Protein AF-A0AAT9FNM3-F1 (afdb_monomer_lite)

pLDDT: mean 88.64, std 17.0, range [32.34, 98.75]

Organism: NCBI:txid2979115

Secondary structure (DSSP, 8-state):
-----------------------EEGGGS-TTS---SSSEEEEE-SSS--GGGPEEEEEEE-SSS-EE---BTTB-SEEEEEE-TTS-EEE-S-------TTSTT---EE-TTEEEEEEE----GGGTPEEEEEEEEEE-SS-EEEPPPEEEEE-HHHHHHHTTSTHHHHHS-HHHHHHHHTTSS-----SSS---HHHHHHHHTTSTTS-HHHHHHHHHHHHHH-GGGHHHHHHHHHHHHHHHHHHHHTT-

Sequence (252 aa):
MNPYLLSLVLFALVSGLHAREVDLANTQLPNHIKPVSGKIVLVADYAKKGEDRRIPVYLINGSDKSITLDSQDGDVYLKLETKGADGKWQRAQPHAYSWCGNSYMNSPKVRAGHYLKISGYQPAKDKGGMDREIRYTIYQRDYNFTSNAGRGLVLESDIDLASRDAMVLEWADFDFVSKVALGEITLKNEMDHVKDLQASAIYILAEPRFDSKKSLQVLKKVGEKFPKRHEAVKQSTLRIQEAQKKVSSAKK

Radius of gyration: 20.97 Å; chains: 1; bounding box: 60×46×61 Å

Structure (mmCIF, N/CA/C/O backbone):
data_AF-A0AAT9FNM3-F1
#
_entry.id   AF-A0AAT9FNM3-F1
#
loop_
_atom_site.group_PDB
_atom_site.id
_atom_site.type_symbol
_atom_site.label_atom_id
_atom_site.label_alt_id
_atom_site.label_comp_id
_atom_site.label_asym_id
_atom_site.label_entity_id
_atom_site.label_seq_id
_atom_site.pdbx_PDB_ins_code
_atom_site.Cartn_x
_atom_site.Cartn_y
_atom_site.Cartn_z
_atom_site.occupancy
_atom_site.B_iso_or_equiv
_atom_site.auth_seq_id
_atom_site.auth_comp_id
_atom_site.auth_asym_id
_atom_site.auth_atom_id
_atom_site.pdbx_PDB_model_num
ATOM 1 N N . MET A 1 1 ? 20.190 31.765 32.554 1.00 38.09 1 MET A N 1
ATOM 2 C CA . MET A 1 1 ? 19.439 32.089 31.320 1.00 38.09 1 MET A CA 1
ATOM 3 C C . MET A 1 1 ? 19.829 31.071 30.266 1.00 38.09 1 MET A C 1
ATOM 5 O O . MET A 1 1 ? 21.014 30.892 30.036 1.00 38.09 1 MET A O 1
ATOM 9 N N . ASN A 1 2 ? 18.852 30.330 29.753 1.00 32.34 2 ASN A N 1
ATOM 10 C CA . ASN A 1 2 ? 19.040 29.113 28.965 1.00 32.34 2 ASN A CA 1
ATOM 11 C C . ASN A 1 2 ? 18.896 29.444 27.464 1.00 32.34 2 ASN A C 1
ATOM 13 O O . ASN A 1 2 ? 17.816 29.901 27.089 1.00 32.34 2 ASN A O 1
ATOM 17 N N . PRO A 1 3 ? 19.925 29.277 26.611 1.00 40.88 3 PRO A N 1
ATOM 18 C CA . PRO A 1 3 ? 19.814 29.543 25.185 1.00 40.88 3 PRO A CA 1
ATOM 19 C C . PRO A 1 3 ? 19.556 28.230 24.441 1.00 40.88 3 PRO A C 1
ATOM 21 O O . PRO A 1 3 ? 20.483 27.533 24.044 1.00 40.88 3 PRO A O 1
ATOM 24 N N . TYR A 1 4 ? 18.288 27.885 24.243 1.00 44.59 4 TYR A N 1
ATOM 25 C CA . TYR A 1 4 ? 17.905 26.853 23.284 1.00 44.59 4 TYR A CA 1
ATOM 26 C C . TYR A 1 4 ? 16.683 27.299 22.489 1.00 44.59 4 TYR A C 1
ATOM 28 O O . TYR A 1 4 ? 15.803 27.980 23.008 1.00 44.59 4 TYR A O 1
ATOM 36 N N . LEU A 1 5 ? 16.643 26.795 21.255 1.00 39.56 5 LEU A N 1
ATOM 37 C CA . LEU A 1 5 ? 15.518 26.741 20.324 1.00 39.56 5 LEU A CA 1
ATOM 38 C C . LEU A 1 5 ? 15.281 27.961 19.422 1.00 39.56 5 LEU A C 1
ATOM 40 O O . LEU A 1 5 ? 14.347 28.735 19.589 1.00 39.56 5 LEU A O 1
ATOM 44 N N . LEU A 1 6 ? 16.029 27.984 18.318 1.00 35.91 6 LEU A N 1
ATOM 45 C CA . LEU A 1 6 ? 15.435 28.305 17.023 1.00 35.91 6 LEU A CA 1
ATOM 46 C C . LEU A 1 6 ? 16.012 27.360 15.955 1.00 35.91 6 LEU A C 1
ATOM 48 O O . LEU A 1 6 ? 16.933 27.701 15.224 1.00 35.91 6 LEU A O 1
ATOM 52 N N . SER A 1 7 ? 15.501 26.127 15.899 1.00 35.44 7 SER A N 1
ATOM 53 C CA . SER A 1 7 ? 15.630 25.289 14.700 1.00 35.44 7 SER A CA 1
ATOM 54 C C . SER A 1 7 ? 14.390 25.509 13.848 1.00 35.44 7 SER A C 1
ATOM 56 O O . SER A 1 7 ? 13.349 24.892 14.063 1.00 35.44 7 SER A O 1
ATOM 58 N N . LEU A 1 8 ? 14.508 26.435 12.901 1.00 33.53 8 LEU A N 1
ATOM 59 C CA . LEU A 1 8 ? 13.585 26.564 11.785 1.00 33.53 8 LEU A CA 1
ATOM 60 C C . LEU A 1 8 ? 13.875 25.392 10.834 1.00 33.53 8 LEU A C 1
ATOM 62 O O . LEU A 1 8 ? 14.874 25.398 10.117 1.00 33.53 8 LEU A O 1
ATOM 66 N N . VAL A 1 9 ? 13.037 24.356 10.857 1.00 37.09 9 VAL A N 1
ATOM 67 C CA . VAL A 1 9 ? 13.088 23.296 9.845 1.00 37.09 9 VAL A CA 1
ATOM 68 C C . VAL A 1 9 ? 12.476 23.859 8.566 1.00 37.09 9 VAL A C 1
ATOM 70 O O . VAL A 1 9 ? 11.259 23.919 8.406 1.00 37.09 9 VAL A O 1
ATOM 73 N N . LEU A 1 10 ? 13.345 24.302 7.662 1.00 33.50 10 LEU A N 1
ATOM 74 C CA . LEU A 1 10 ? 12.997 24.648 6.293 1.00 33.50 10 LEU A CA 1
ATOM 75 C C . LEU A 1 10 ? 12.866 23.335 5.499 1.00 33.50 10 LEU A C 1
ATOM 77 O O . LEU A 1 10 ? 13.857 22.798 5.007 1.00 33.50 10 LEU A O 1
ATOM 81 N N . PHE A 1 11 ? 11.654 22.785 5.382 1.00 36.34 11 PHE A N 1
ATOM 82 C CA . PHE A 1 11 ? 11.376 21.769 4.361 1.00 36.34 11 PHE A CA 1
ATOM 83 C C . PHE A 1 11 ? 11.318 22.471 3.000 1.00 36.34 11 PHE A C 1
ATOM 85 O O . PHE A 1 11 ? 10.266 22.896 2.527 1.00 36.34 11 PHE A O 1
ATOM 92 N N . ALA A 1 12 ? 12.488 22.644 2.387 1.00 34.62 12 ALA A N 1
ATOM 93 C CA . ALA A 1 12 ? 12.596 23.062 1.003 1.00 34.62 12 ALA A CA 1
ATOM 94 C C . ALA A 1 12 ? 12.142 21.906 0.097 1.00 34.62 12 ALA A C 1
ATOM 96 O O . ALA A 1 12 ? 12.825 20.893 -0.033 1.00 34.62 12 ALA A O 1
ATOM 97 N N . LEU A 1 13 ? 10.943 22.078 -0.466 1.00 38.00 13 LEU A N 1
ATOM 98 C CA . LEU A 1 13 ? 10.527 21.706 -1.822 1.00 38.00 13 LEU A CA 1
ATOM 99 C C . LEU A 1 13 ? 11.491 20.751 -2.548 1.00 38.00 13 LEU A C 1
ATOM 101 O O . LEU A 1 13 ? 12.353 21.179 -3.315 1.00 38.00 13 LEU A O 1
ATOM 105 N N . VAL A 1 14 ? 11.294 19.443 -2.368 1.00 37.97 14 VAL A N 1
ATOM 106 C CA . VAL A 1 14 ? 11.732 18.483 -3.384 1.00 37.97 14 VAL A CA 1
ATOM 107 C C . VAL A 1 14 ? 10.754 18.635 -4.536 1.00 37.97 14 VAL A C 1
ATOM 109 O O . VAL A 1 14 ? 9.602 18.217 -4.449 1.00 37.97 14 VAL A O 1
ATOM 112 N N . SER A 1 15 ? 11.218 19.305 -5.582 1.00 35.75 15 SER A N 1
ATOM 113 C CA . SER A 1 15 ? 10.560 19.476 -6.867 1.00 35.75 15 SER A CA 1
ATOM 114 C C . SER A 1 15 ? 9.855 18.184 -7.274 1.00 35.75 15 SER A C 1
ATOM 116 O O . SER A 1 15 ? 10.500 17.172 -7.561 1.00 35.75 15 SER A O 1
ATOM 118 N N . GLY A 1 16 ? 8.523 18.217 -7.272 1.00 36.22 16 GLY A N 1
ATOM 119 C CA . GLY A 1 16 ? 7.697 17.146 -7.799 1.00 36.22 16 GLY A CA 1
ATOM 120 C C . GLY A 1 16 ? 8.064 16.915 -9.258 1.00 36.22 16 GLY A C 1
ATOM 121 O O . GLY A 1 16 ? 7.706 17.699 -10.133 1.00 36.22 16 GLY A O 1
ATOM 122 N N . LEU A 1 17 ? 8.784 15.832 -9.533 1.00 38.25 17 LEU A N 1
ATOM 123 C CA . LEU A 1 17 ? 8.788 15.215 -10.851 1.00 38.25 17 LEU A CA 1
ATOM 124 C C . LEU A 1 17 ? 7.402 14.607 -11.022 1.00 38.25 17 LEU A C 1
ATOM 126 O O . LEU A 1 17 ? 7.116 13.513 -10.538 1.00 38.25 17 LEU A O 1
ATOM 130 N N . HIS A 1 18 ? 6.538 15.408 -11.638 1.00 41.34 18 HIS A N 1
ATOM 131 C CA . HIS A 1 18 ? 5.185 15.056 -12.012 1.00 41.34 18 HIS A CA 1
ATOM 132 C C . HIS A 1 18 ? 5.249 13.740 -12.787 1.00 41.34 18 HIS A C 1
ATOM 134 O O . HIS A 1 18 ? 6.021 13.620 -13.745 1.00 41.34 18 HIS A O 1
ATOM 140 N N . ALA A 1 19 ? 4.426 12.761 -12.416 1.00 42.59 19 ALA A N 1
ATOM 141 C CA . ALA A 1 19 ? 4.027 11.756 -13.381 1.00 42.59 19 ALA A CA 1
ATOM 142 C C . ALA A 1 19 ? 3.390 12.534 -14.542 1.00 42.59 19 ALA A C 1
ATOM 144 O O . ALA A 1 19 ? 2.281 13.043 -14.416 1.00 42.59 19 ALA A O 1
ATOM 145 N N . ARG A 1 20 ? 4.115 12.732 -15.651 1.00 48.66 20 ARG A N 1
ATOM 146 C CA . ARG A 1 20 ? 3.466 13.149 -16.892 1.00 48.66 20 ARG A CA 1
ATOM 147 C C . ARG A 1 20 ? 2.529 12.002 -17.242 1.00 48.66 20 ARG A C 1
ATOM 149 O O . ARG A 1 20 ? 2.989 10.931 -17.629 1.00 48.66 20 ARG A O 1
ATOM 156 N N . GLU A 1 21 ? 1.244 12.241 -17.002 1.00 54.25 21 GLU A N 1
ATOM 157 C CA . GLU A 1 21 ? 0.095 11.393 -17.305 1.00 54.25 21 GLU A CA 1
ATOM 158 C C . GLU A 1 21 ? 0.013 11.146 -18.812 1.00 54.25 21 GLU A C 1
ATOM 160 O O . GLU A 1 21 ? -0.825 11.702 -19.514 1.00 54.25 21 GLU A O 1
ATOM 165 N N . VAL A 1 22 ? 0.933 10.360 -19.353 1.00 68.44 22 VAL A N 1
ATOM 166 C CA . VAL A 1 22 ? 0.831 9.934 -20.740 1.00 68.44 22 VAL A CA 1
ATOM 167 C C . VAL A 1 22 ? 0.607 8.444 -20.695 1.00 68.44 22 VAL A C 1
ATOM 169 O O . VAL A 1 22 ? 1.525 7.665 -20.437 1.00 68.44 22 VAL A O 1
ATOM 172 N N . ASP A 1 23 ? -0.653 8.063 -20.873 1.00 84.50 23 ASP A N 1
ATOM 173 C CA . ASP A 1 23 ? -0.980 6.692 -21.196 1.00 84.50 23 ASP A CA 1
ATOM 174 C C . ASP A 1 23 ? -0.467 6.426 -22.619 1.00 84.50 23 ASP A C 1
ATOM 176 O O . ASP A 1 23 ? -0.879 7.030 -23.607 1.00 84.50 23 ASP A O 1
ATOM 180 N N . LEU A 1 24 ? 0.560 5.595 -22.727 1.00 93.50 24 LEU A N 1
ATOM 181 C CA . LEU A 1 24 ? 1.266 5.375 -23.986 1.00 93.50 24 LEU A CA 1
ATOM 182 C C . LEU A 1 24 ? 0.803 4.057 -24.586 1.00 93.50 24 LEU A C 1
ATOM 184 O O . LEU A 1 24 ? 0.559 3.094 -23.865 1.00 93.50 24 LEU A O 1
ATOM 188 N N . ALA A 1 25 ? 0.676 3.987 -25.908 1.00 96.38 25 ALA A N 1
ATOM 189 C CA . ALA A 1 25 ? 0.323 2.734 -26.566 1.00 96.38 25 ALA A CA 1
ATOM 190 C C . ALA A 1 25 ? 1.393 1.665 -26.286 1.00 96.38 25 ALA A C 1
ATOM 192 O O . ALA A 1 25 ? 2.585 1.966 -26.308 1.00 96.38 25 ALA A O 1
ATOM 193 N N . ASN A 1 26 ? 0.998 0.402 -26.096 1.00 96.81 26 ASN A N 1
ATOM 194 C CA . ASN A 1 26 ? 1.941 -0.702 -25.847 1.00 96.81 26 ASN A CA 1
ATOM 195 C C . ASN A 1 26 ? 2.978 -0.878 -26.971 1.00 96.81 26 ASN A C 1
ATOM 197 O O . ASN A 1 26 ? 4.055 -1.413 -26.731 1.00 96.81 26 ASN A O 1
ATOM 201 N N . THR A 1 27 ? 2.689 -0.396 -28.182 1.00 96.31 27 THR A N 1
ATOM 202 C CA . THR A 1 27 ? 3.635 -0.350 -29.310 1.00 96.31 27 THR A CA 1
ATOM 203 C C . THR A 1 27 ? 4.814 0.601 -29.086 1.00 96.31 27 THR A C 1
ATOM 205 O O . THR A 1 27 ? 5.804 0.509 -29.802 1.00 96.31 27 THR A O 1
ATOM 208 N N . GLN A 1 28 ? 4.721 1.498 -28.103 1.00 96.44 28 GLN A N 1
ATOM 209 C CA . GLN A 1 28 ? 5.767 2.449 -27.718 1.00 96.44 28 GLN A CA 1
ATOM 210 C C . GLN A 1 28 ? 6.582 1.981 -26.504 1.00 96.44 28 GLN A C 1
ATOM 212 O O . GLN A 1 28 ? 7.452 2.714 -26.029 1.00 96.44 28 GLN A O 1
ATOM 217 N N . LEU A 1 29 ? 6.315 0.776 -25.984 1.00 95.69 29 LEU A N 1
ATOM 218 C CA . LEU A 1 29 ? 7.145 0.191 -24.935 1.00 95.69 29 LEU A CA 1
ATOM 219 C C . LEU A 1 29 ? 8.607 0.102 -25.403 1.00 95.69 29 LEU A C 1
ATOM 221 O O . LEU A 1 29 ? 8.8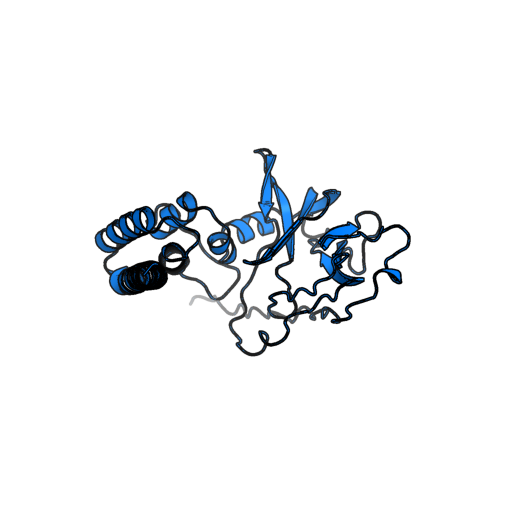64 -0.134 -26.586 1.00 95.69 29 LEU A O 1
ATOM 225 N N . PRO A 1 30 ? 9.586 0.244 -24.491 1.00 94.69 30 PRO A N 1
ATOM 226 C CA . PRO A 1 30 ? 10.973 -0.039 -24.833 1.00 94.69 30 PRO A CA 1
ATOM 227 C C . PRO A 1 30 ? 11.106 -1.446 -25.425 1.00 94.69 30 PRO A C 1
ATOM 229 O O . PRO A 1 30 ? 10.531 -2.382 -24.883 1.00 94.69 30 PRO A O 1
ATOM 232 N N . ASN A 1 31 ? 11.909 -1.615 -26.479 1.00 94.69 31 ASN A N 1
ATOM 233 C CA . ASN A 1 31 ? 12.000 -2.874 -27.240 1.00 94.69 31 ASN A CA 1
ATOM 234 C C . ASN A 1 31 ? 12.310 -4.127 -26.395 1.00 94.69 31 ASN A C 1
ATOM 236 O O . ASN A 1 31 ? 11.979 -5.240 -26.796 1.00 94.69 31 ASN A O 1
ATOM 240 N N . HIS A 1 32 ? 12.970 -3.970 -25.243 1.00 94.69 32 HIS A N 1
ATOM 241 C CA . HIS A 1 32 ? 13.287 -5.075 -24.331 1.00 94.69 32 HIS A CA 1
ATOM 242 C C . HIS A 1 32 ? 12.157 -5.400 -23.339 1.00 94.69 32 HIS A C 1
ATOM 244 O O . HIS A 1 32 ? 12.183 -6.461 -22.715 1.00 94.69 32 HIS A O 1
ATOM 250 N N . ILE A 1 33 ? 11.158 -4.525 -23.206 1.00 96.12 33 ILE A N 1
ATOM 251 C CA . ILE A 1 33 ? 9.950 -4.742 -22.411 1.00 96.12 33 ILE A CA 1
ATOM 252 C C . ILE A 1 33 ? 8.866 -5.303 -23.327 1.00 96.12 33 ILE A C 1
ATOM 254 O O . ILE A 1 33 ? 8.368 -4.637 -24.231 1.00 96.12 33 ILE A O 1
ATOM 258 N N . LYS A 1 34 ? 8.492 -6.560 -23.090 1.00 94.00 34 LYS A N 1
ATOM 259 C CA . LYS A 1 34 ? 7.505 -7.247 -23.922 1.00 94.00 34 LYS A CA 1
ATOM 260 C C . LYS A 1 34 ? 6.086 -6.792 -23.558 1.00 94.00 34 LYS A C 1
ATOM 262 O O . LYS A 1 34 ? 5.757 -6.781 -22.369 1.00 94.00 34 LYS A O 1
ATOM 267 N N . PRO A 1 35 ? 5.225 -6.487 -24.544 1.00 92.88 35 PRO A N 1
ATOM 268 C CA . PRO A 1 35 ? 3.806 -6.307 -24.277 1.00 92.88 35 PRO A CA 1
ATOM 269 C C . PRO A 1 35 ? 3.196 -7.615 -23.757 1.00 92.88 35 PRO A C 1
ATOM 271 O O . PRO A 1 35 ? 3.703 -8.711 -24.013 1.00 92.88 35 PRO A O 1
ATOM 274 N N . VAL A 1 36 ? 2.081 -7.500 -23.041 1.00 94.44 36 VAL A N 1
ATOM 275 C CA . VAL A 1 36 ? 1.277 -8.646 -22.598 1.00 94.44 36 VAL A CA 1
ATOM 276 C C . VAL A 1 36 ? -0.078 -8.647 -23.297 1.00 94.44 36 VAL A C 1
ATOM 278 O O . VAL A 1 36 ? -0.521 -7.615 -23.792 1.00 94.44 36 VAL A O 1
ATOM 281 N N . SER A 1 37 ? -0.738 -9.805 -23.333 1.00 96.31 37 SER A N 1
ATOM 282 C CA . SER A 1 37 ? -2.085 -9.968 -23.887 1.00 96.31 37 SER A CA 1
ATOM 283 C C . SER A 1 37 ? -3.011 -10.601 -22.848 1.00 96.31 37 SER A C 1
ATOM 285 O O . SER A 1 37 ? -2.585 -11.474 -22.089 1.00 96.31 37 SER A O 1
ATOM 287 N N . GLY A 1 38 ? -4.255 -10.123 -22.785 1.00 97.19 38 GLY A N 1
ATOM 288 C CA . GLY A 1 38 ? -5.326 -10.643 -21.932 1.00 97.19 38 GLY A CA 1
ATOM 289 C C . GLY A 1 38 ? -5.210 -10.304 -20.443 1.00 97.19 38 GLY A C 1
ATOM 290 O O . GLY A 1 38 ? -6.019 -10.777 -19.652 1.00 97.19 38 GLY A O 1
ATOM 291 N N . LYS A 1 39 ? -4.214 -9.512 -20.030 1.00 96.88 39 LYS A N 1
ATOM 292 C CA . LYS A 1 39 ? -3.964 -9.200 -18.616 1.00 96.88 39 LYS A CA 1
ATOM 293 C C . LYS A 1 39 ? -3.292 -7.849 -18.414 1.00 96.88 39 LYS A C 1
ATOM 295 O O . LYS A 1 39 ? -2.739 -7.272 -19.348 1.00 96.88 39 LYS A O 1
ATOM 300 N N . ILE A 1 40 ? -3.295 -7.400 -17.165 1.00 97.19 40 ILE A N 1
ATOM 301 C CA . ILE A 1 40 ? -2.560 -6.227 -16.697 1.00 97.19 40 ILE A CA 1
ATOM 302 C C . ILE A 1 40 ? -1.373 -6.715 -15.871 1.00 97.19 40 ILE A C 1
ATOM 304 O O . ILE A 1 40 ? -1.531 -7.608 -15.037 1.00 97.19 40 ILE A O 1
ATOM 308 N N . VAL A 1 41 ? -0.180 -6.179 -16.126 1.00 97.75 41 VAL A N 1
ATOM 309 C CA . VAL A 1 41 ? 1.039 -6.542 -15.389 1.00 97.75 41 VAL A CA 1
ATOM 310 C C . VAL A 1 41 ? 1.827 -5.310 -14.982 1.00 97.75 41 VAL A C 1
ATOM 312 O O . VAL A 1 41 ? 1.821 -4.300 -15.682 1.00 97.75 41 VAL A O 1
ATOM 315 N N . LEU A 1 42 ? 2.559 -5.431 -13.880 1.00 98.25 42 LEU A N 1
ATOM 316 C CA . LEU A 1 42 ? 3.572 -4.470 -13.473 1.00 98.25 42 LEU A CA 1
ATOM 317 C C . LEU A 1 42 ? 4.954 -5.045 -13.798 1.00 98.25 42 L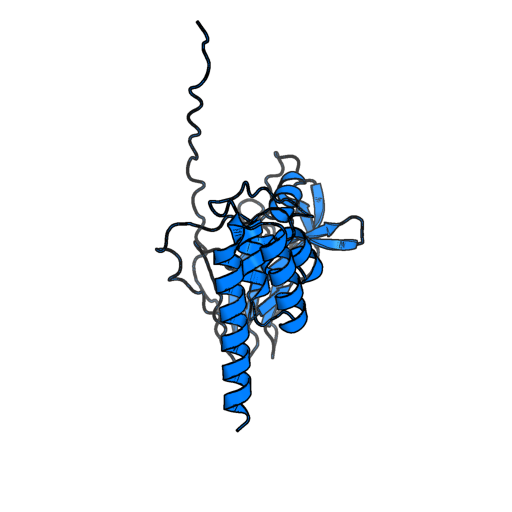EU A C 1
ATOM 319 O O . LEU A 1 42 ? 5.232 -6.203 -13.490 1.00 98.25 42 LEU A O 1
ATOM 323 N N . VAL A 1 43 ? 5.820 -4.256 -14.427 1.00 98.06 43 VAL A N 1
ATOM 324 C CA . VAL A 1 43 ? 7.175 -4.677 -14.811 1.00 98.06 43 VAL A CA 1
ATOM 325 C C . VAL A 1 43 ? 8.172 -3.617 -14.374 1.00 98.06 43 VAL A C 1
ATOM 327 O O . VAL A 1 43 ? 8.063 -2.465 -14.780 1.00 98.06 43 VAL A O 1
ATOM 330 N N . ALA A 1 44 ? 9.154 -4.000 -13.564 1.00 97.56 44 ALA A N 1
ATOM 331 C CA . ALA A 1 44 ? 10.263 -3.142 -13.169 1.00 97.56 44 ALA A CA 1
ATOM 332 C C . ALA A 1 44 ? 11.474 -3.411 -14.073 1.00 97.56 44 ALA A C 1
ATOM 334 O O . ALA A 1 44 ? 11.940 -4.550 -14.197 1.00 97.56 44 ALA A O 1
ATOM 335 N N . ASP A 1 45 ? 11.980 -2.358 -14.711 1.00 96.31 45 ASP A N 1
ATOM 336 C CA . ASP A 1 45 ? 13.125 -2.422 -15.617 1.00 96.31 45 ASP A CA 1
ATOM 337 C C . ASP A 1 45 ? 14.436 -2.187 -14.862 1.00 96.31 45 ASP A C 1
ATOM 339 O O . ASP A 1 45 ? 14.941 -1.071 -14.756 1.00 96.31 45 ASP A O 1
ATOM 343 N N . TYR A 1 46 ? 15.001 -3.268 -14.329 1.00 94.56 46 TYR A N 1
ATOM 344 C CA . TYR A 1 46 ? 16.287 -3.235 -13.627 1.00 94.56 46 TYR A CA 1
ATOM 345 C C . TYR A 1 46 ? 17.493 -3.065 -14.563 1.00 94.56 46 TYR A C 1
ATOM 347 O O . TYR A 1 46 ? 18.587 -2.754 -14.089 1.00 94.56 46 TYR A O 1
ATOM 355 N N . ALA A 1 47 ? 17.320 -3.275 -15.875 1.00 89.38 47 ALA A N 1
ATOM 356 C CA . ALA A 1 47 ? 18.402 -3.168 -16.852 1.00 89.38 47 ALA A CA 1
ATOM 357 C C . ALA A 1 47 ? 18.726 -1.707 -17.190 1.00 89.38 47 ALA A C 1
ATOM 359 O O . ALA A 1 47 ? 19.866 -1.387 -17.531 1.00 89.38 47 ALA A O 1
ATOM 360 N N . LYS A 1 48 ? 17.744 -0.808 -17.067 1.00 80.25 48 LYS A N 1
ATOM 361 C CA . LYS A 1 48 ? 17.928 0.632 -17.259 1.00 80.25 48 LYS A CA 1
ATOM 362 C C . LYS A 1 48 ? 17.538 1.384 -15.999 1.00 80.25 48 LYS A C 1
ATOM 364 O O . LYS A 1 48 ? 16.363 1.555 -15.705 1.00 80.25 48 LYS A O 1
ATOM 369 N N . LYS A 1 49 ? 18.528 1.923 -15.287 1.00 70.19 49 LYS A N 1
ATOM 370 C CA . LYS A 1 49 ? 18.252 2.957 -14.284 1.00 70.19 49 LYS A CA 1
ATOM 371 C C . LYS A 1 49 ? 17.781 4.204 -15.034 1.00 70.19 49 LYS A C 1
ATOM 373 O O . LYS A 1 49 ? 18.452 4.649 -15.961 1.00 70.19 49 LYS A O 1
ATOM 378 N N . GLY A 1 50 ? 16.604 4.706 -14.683 1.00 64.94 50 GLY A N 1
ATOM 379 C CA . GLY A 1 50 ? 16.072 5.952 -15.213 1.00 64.94 50 GLY A CA 1
ATOM 380 C C . GLY A 1 50 ? 16.880 7.156 -14.731 1.00 64.94 50 GLY A C 1
ATOM 381 O O . GLY A 1 50 ? 17.886 7.022 -14.027 1.00 64.94 50 GLY A O 1
ATOM 382 N N . GLU A 1 51 ? 16.404 8.342 -15.096 1.00 64.00 51 GLU A N 1
ATOM 383 C CA . GLU A 1 51 ? 16.903 9.607 -14.555 1.00 64.00 51 GLU A CA 1
ATOM 384 C C . GLU A 1 51 ? 16.913 9.558 -13.012 1.00 64.00 51 GLU A C 1
ATOM 386 O O . GLU A 1 51 ? 16.108 8.865 -12.378 1.00 64.00 51 GLU A O 1
ATOM 391 N N . ASP A 1 52 ? 17.909 10.198 -12.401 1.00 72.00 52 ASP A N 1
ATOM 392 C CA . ASP A 1 52 ? 18.123 10.222 -10.946 1.00 72.00 52 ASP A CA 1
ATOM 393 C C . ASP A 1 52 ? 18.287 8.850 -10.267 1.00 72.00 52 ASP A C 1
ATOM 395 O O . ASP A 1 52 ? 18.131 8.719 -9.051 1.00 72.00 52 ASP A O 1
ATOM 399 N N . ARG A 1 53 ? 18.666 7.815 -11.033 1.00 79.62 53 ARG A N 1
ATOM 400 C CA . ARG A 1 53 ? 18.881 6.430 -10.560 1.00 79.62 53 ARG A CA 1
ATOM 401 C C . ARG A 1 53 ? 17.609 5.720 -10.089 1.00 79.62 53 ARG A C 1
ATOM 403 O O . ARG A 1 53 ? 17.708 4.656 -9.476 1.00 79.62 53 ARG A O 1
ATOM 410 N N . ARG A 1 54 ? 16.431 6.268 -10.388 1.00 90.50 54 ARG A N 1
ATOM 411 C CA . ARG A 1 54 ? 15.142 5.616 -10.125 1.00 90.50 54 ARG A CA 1
ATOM 412 C C . ARG A 1 54 ? 14.937 4.437 -11.076 1.00 90.50 54 ARG A C 1
ATOM 414 O O . ARG A 1 54 ? 15.498 4.415 -12.169 1.00 90.50 54 ARG A O 1
ATOM 421 N N . ILE A 1 55 ? 14.143 3.448 -10.681 1.00 94.62 55 ILE A N 1
ATOM 422 C CA . ILE A 1 55 ? 13.868 2.279 -11.533 1.00 94.62 55 ILE A CA 1
ATOM 423 C C . ILE A 1 55 ? 12.590 2.553 -12.330 1.00 94.62 55 ILE A C 1
ATOM 425 O O . ILE A 1 55 ? 11.554 2.795 -11.714 1.00 94.62 55 ILE A O 1
ATOM 429 N N . PRO A 1 56 ? 12.608 2.549 -13.673 1.00 95.50 56 PRO A N 1
ATOM 430 C CA . PRO A 1 56 ? 11.388 2.652 -14.459 1.00 95.50 56 PRO A CA 1
ATOM 431 C C . PRO A 1 56 ? 10.483 1.450 -14.186 1.00 95.50 56 PRO A C 1
ATOM 433 O O . PRO A 1 56 ? 10.913 0.299 -14.280 1.00 95.50 56 PRO A O 1
ATOM 436 N N . VAL A 1 57 ? 9.223 1.720 -13.861 1.00 96.50 57 VAL A N 1
ATOM 437 C CA . VAL A 1 57 ? 8.202 0.696 -13.644 1.00 96.50 57 VAL A CA 1
ATOM 438 C C . VAL A 1 57 ? 7.066 0.919 -14.634 1.00 96.50 57 VAL A C 1
ATOM 440 O O . VAL A 1 57 ? 6.570 2.030 -14.784 1.00 96.50 57 VAL A O 1
ATOM 443 N N . TYR A 1 58 ? 6.661 -0.135 -15.328 1.00 96.62 58 TYR A N 1
ATOM 444 C CA . TYR A 1 58 ? 5.652 -0.105 -16.378 1.00 96.62 58 TYR A CA 1
ATOM 445 C C . TYR A 1 58 ? 4.418 -0.864 -15.909 1.00 96.62 58 TYR A C 1
ATOM 447 O O . TYR A 1 58 ? 4.488 -2.072 -15.686 1.00 96.62 58 TYR A O 1
ATOM 455 N N . LEU A 1 59 ? 3.289 -0.171 -15.777 1.00 97.31 59 LEU A N 1
ATOM 456 C CA . LEU A 1 59 ? 1.986 -0.811 -15.634 1.00 97.31 59 LEU A CA 1
ATOM 457 C C . LEU A 1 59 ? 1.399 -1.001 -17.031 1.00 97.31 59 LEU A C 1
ATOM 459 O O . LEU A 1 59 ? 0.939 -0.042 -17.644 1.00 97.31 59 LEU A O 1
ATOM 463 N N . ILE A 1 60 ? 1.469 -2.224 -17.544 1.00 97.88 60 ILE A N 1
ATOM 464 C CA . ILE A 1 60 ? 1.123 -2.575 -18.921 1.00 97.88 60 ILE A CA 1
ATOM 465 C C . ILE A 1 60 ? -0.265 -3.201 -18.927 1.00 97.88 60 ILE A C 1
ATOM 467 O O . ILE A 1 60 ? -0.464 -4.281 -18.365 1.00 97.88 60 ILE A O 1
ATOM 471 N N . ASN A 1 61 ? -1.214 -2.553 -19.594 1.00 97.88 61 ASN A N 1
ATOM 472 C CA . ASN A 1 61 ? -2.560 -3.067 -19.771 1.00 97.88 61 ASN A CA 1
ATOM 473 C C . ASN A 1 61 ? -2.686 -3.747 -21.140 1.00 97.88 61 ASN A C 1
ATOM 475 O O . ASN A 1 61 ? -2.891 -3.107 -22.170 1.00 97.88 61 ASN A O 1
ATOM 479 N N . GLY A 1 62 ? -2.546 -5.069 -21.151 1.00 97.50 62 GLY A N 1
ATOM 480 C CA . GLY A 1 62 ? -2.801 -5.914 -22.318 1.00 97.50 62 GLY A CA 1
ATOM 481 C C . GLY A 1 62 ? -4.214 -6.487 -22.375 1.00 97.50 62 GLY A C 1
ATOM 482 O O . GLY A 1 62 ? -4.464 -7.369 -23.195 1.00 97.50 62 GLY A O 1
ATOM 483 N N . SER A 1 63 ? -5.102 -6.071 -21.471 1.00 97.25 63 SER A N 1
ATOM 484 C CA . SER A 1 63 ? -6.495 -6.518 -21.438 1.00 97.25 63 SER A CA 1
ATOM 485 C C . SER A 1 63 ? -7.377 -5.696 -22.384 1.00 97.25 63 SER A C 1
ATOM 487 O O . SER A 1 63 ? -6.914 -4.756 -23.031 1.00 97.25 63 SER A O 1
ATOM 489 N N . ASP A 1 64 ? -8.656 -6.052 -22.448 1.00 96.94 64 ASP A N 1
ATOM 490 C CA . ASP A 1 64 ? -9.715 -5.355 -23.183 1.00 96.94 64 ASP A CA 1
ATOM 491 C C . ASP A 1 64 ? -10.395 -4.242 -22.362 1.00 96.94 64 ASP A C 1
ATOM 493 O O . ASP A 1 64 ? -11.210 -3.483 -22.888 1.00 96.94 64 ASP A O 1
ATOM 497 N N . LYS A 1 65 ? -10.051 -4.109 -21.076 1.00 96.12 65 LYS A N 1
ATOM 498 C CA . LYS A 1 65 ? -10.664 -3.153 -20.147 1.00 96.12 65 LYS A CA 1
ATOM 499 C C . LYS A 1 65 ? -9.689 -2.057 -19.772 1.00 96.12 65 LYS A C 1
ATOM 501 O O . LYS A 1 65 ? -8.494 -2.285 -19.639 1.00 96.12 65 LYS A O 1
ATOM 506 N N . SER A 1 66 ? -10.208 -0.852 -19.561 1.00 95.50 66 SER A N 1
ATOM 507 C CA . SER A 1 66 ? -9.428 0.214 -18.927 1.00 95.50 66 SER A CA 1
ATOM 508 C C . SER A 1 66 ? -9.445 0.046 -17.412 1.00 95.50 66 SER A C 1
ATOM 510 O O . SER A 1 66 ? -10.451 -0.402 -16.865 1.00 95.50 66 SER A O 1
ATOM 512 N N . ILE A 1 67 ? -8.377 0.480 -16.750 1.00 94.81 67 ILE A N 1
ATOM 513 C CA . ILE A 1 67 ? -8.345 0.638 -15.292 1.00 94.81 67 ILE A CA 1
ATOM 514 C C . ILE A 1 67 ? -8.130 2.100 -14.931 1.00 94.81 67 ILE A C 1
ATOM 516 O O . ILE A 1 67 ? -7.503 2.845 -15.687 1.00 94.81 67 ILE A O 1
ATOM 520 N N . THR A 1 68 ? -8.649 2.485 -13.775 1.00 93.56 68 THR A N 1
ATOM 521 C CA . THR A 1 68 ? -8.408 3.782 -13.152 1.00 93.56 68 THR A CA 1
ATOM 522 C C . THR A 1 68 ? -7.684 3.520 -11.847 1.00 93.56 68 THR A C 1
ATOM 524 O O . THR A 1 68 ? -8.108 2.657 -11.082 1.00 93.56 68 THR A O 1
ATOM 527 N N . LEU A 1 69 ? -6.581 4.227 -11.637 1.00 92.31 69 LEU A N 1
ATOM 528 C CA . LEU A 1 69 ? -5.776 4.124 -10.434 1.00 92.31 69 LEU A CA 1
ATOM 529 C C . LEU A 1 69 ? -6.138 5.243 -9.470 1.00 92.31 69 LEU A C 1
ATOM 531 O O . LEU A 1 69 ? -6.196 6.408 -9.870 1.00 92.31 69 LEU A O 1
ATOM 535 N N . ASP A 1 70 ? -6.274 4.896 -8.196 1.00 90.69 70 ASP A N 1
ATOM 536 C CA . ASP A 1 70 ? -6.235 5.896 -7.135 1.00 90.69 70 ASP A CA 1
ATOM 537 C C . ASP A 1 70 ? -4.854 6.561 -7.120 1.00 90.69 70 ASP A C 1
ATOM 539 O O . ASP A 1 70 ? -3.828 5.908 -7.352 1.00 90.69 70 ASP A O 1
ATOM 543 N N . SER A 1 71 ? -4.818 7.868 -6.874 1.00 89.56 71 SER A N 1
ATOM 544 C CA . SER A 1 71 ? -3.561 8.584 -6.696 1.00 89.56 71 SER A CA 1
ATOM 545 C C . SER A 1 71 ? -3.715 9.767 -5.750 1.00 89.56 71 SER A C 1
ATOM 547 O O . SER A 1 71 ? -4.803 10.327 -5.598 1.00 89.56 71 SER A O 1
ATOM 549 N N . GLN A 1 72 ? -2.607 10.137 -5.118 1.00 87.31 72 GLN A N 1
ATOM 550 C CA . GLN A 1 72 ? -2.494 11.335 -4.300 1.00 87.31 72 GLN A CA 1
ATOM 551 C C . GLN A 1 72 ? -1.190 12.042 -4.647 1.00 87.31 72 GLN A C 1
ATOM 553 O O . GLN A 1 72 ? -0.129 11.423 -4.640 1.00 87.31 72 GLN A O 1
ATOM 558 N N . ASP A 1 73 ? -1.266 13.332 -4.981 1.00 84.44 73 ASP A N 1
ATOM 559 C CA . ASP A 1 73 ? -0.099 14.133 -5.388 1.00 84.44 73 ASP A CA 1
ATOM 560 C C . ASP A 1 73 ? 0.725 13.486 -6.530 1.00 84.44 73 ASP A C 1
ATOM 562 O O . ASP A 1 73 ? 1.942 13.647 -6.619 1.00 84.44 73 ASP A O 1
ATOM 566 N N . GLY A 1 74 ? 0.062 12.726 -7.413 1.00 83.12 74 GLY A N 1
ATOM 567 C CA . GLY A 1 74 ? 0.694 11.987 -8.513 1.00 83.12 74 GLY A CA 1
ATOM 568 C C . GLY A 1 74 ? 1.352 10.654 -8.119 1.00 83.12 74 GLY A C 1
ATOM 569 O O . GLY A 1 74 ? 1.902 9.972 -8.987 1.00 83.12 74 GLY A O 1
ATOM 570 N N . ASP A 1 75 ? 1.295 10.248 -6.848 1.00 88.50 75 ASP A N 1
ATOM 571 C CA . ASP A 1 75 ? 1.685 8.914 -6.381 1.00 88.50 75 ASP A CA 1
ATOM 572 C C . ASP A 1 75 ? 0.501 7.950 -6.539 1.00 88.50 75 ASP A C 1
ATOM 574 O O . ASP A 1 75 ? -0.510 8.073 -5.855 1.00 88.50 75 ASP A O 1
ATOM 578 N N . VAL A 1 76 ? 0.632 6.960 -7.426 1.00 93.12 76 VAL A N 1
ATOM 579 C CA . VAL A 1 76 ? -0.373 5.897 -7.652 1.00 93.12 76 VAL A CA 1
ATOM 580 C C . VAL A 1 76 ? -0.302 4.764 -6.621 1.00 93.12 76 VAL A C 1
ATOM 582 O O . VAL A 1 76 ? -0.677 3.625 -6.898 1.00 93.12 76 VAL A O 1
ATOM 585 N N . TYR A 1 77 ? 0.251 5.051 -5.445 1.00 94.50 77 TYR A N 1
ATOM 586 C CA . TYR A 1 77 ? 0.542 4.092 -4.382 1.00 94.50 77 TYR A CA 1
ATOM 587 C C . TYR A 1 77 ? 1.509 2.979 -4.806 1.00 94.50 77 TYR A C 1
ATOM 589 O O . TYR A 1 77 ? 1.474 1.870 -4.273 1.00 94.50 77 TYR A O 1
ATOM 597 N N . LEU A 1 78 ? 2.425 3.286 -5.732 1.00 96.88 78 LEU A N 1
ATOM 598 C CA . LEU A 1 78 ? 3.554 2.409 -6.042 1.00 96.88 78 LEU A CA 1
ATOM 599 C C . LEU A 1 78 ? 4.555 2.482 -4.884 1.00 96.88 78 LEU A C 1
ATOM 601 O O . LEU A 1 78 ? 5.014 3.572 -4.529 1.00 96.88 78 LEU A O 1
ATOM 605 N N . LYS A 1 79 ? 4.895 1.339 -4.288 1.00 97.75 79 LYS A N 1
ATOM 606 C CA . LYS A 1 79 ? 5.827 1.266 -3.159 1.00 97.75 79 LYS A CA 1
ATOM 607 C C . LYS A 1 79 ? 6.912 0.231 -3.404 1.00 97.75 79 LYS A C 1
ATOM 609 O O . LYS A 1 79 ? 6.652 -0.854 -3.923 1.00 97.75 79 LYS A O 1
ATOM 614 N N . LEU A 1 80 ? 8.134 0.593 -3.026 1.00 98.25 80 LEU A N 1
ATOM 615 C CA . LEU A 1 80 ? 9.272 -0.317 -2.967 1.00 98.25 80 LEU A CA 1
ATOM 616 C C . LEU A 1 80 ? 9.061 -1.354 -1.859 1.00 98.25 80 LEU A C 1
ATOM 618 O O . LEU A 1 80 ? 8.699 -1.006 -0.735 1.00 98.25 80 LEU A O 1
ATOM 622 N N . GLU A 1 81 ? 9.359 -2.610 -2.158 1.00 98.56 81 GLU A N 1
ATOM 623 C CA . GLU A 1 81 ? 9.412 -3.710 -1.201 1.00 98.56 81 GLU A CA 1
ATOM 624 C C . GLU A 1 81 ? 10.770 -4.405 -1.250 1.00 98.56 81 GLU A C 1
ATOM 626 O O . GLU A 1 81 ? 11.445 -4.415 -2.279 1.00 98.56 81 GLU A O 1
ATOM 631 N N . THR A 1 82 ? 11.140 -5.049 -0.149 1.00 98.38 82 THR A N 1
ATOM 632 C CA . THR A 1 82 ? 12.317 -5.916 -0.045 1.00 98.38 82 THR A CA 1
ATOM 633 C C . THR A 1 82 ? 11.988 -7.158 0.770 1.00 98.38 82 THR A C 1
ATOM 635 O O . THR A 1 82 ? 10.989 -7.177 1.489 1.00 98.38 82 THR A O 1
ATOM 638 N N . LYS A 1 83 ? 12.807 -8.206 0.664 1.00 96.25 83 LYS A N 1
ATOM 639 C CA . LYS A 1 83 ? 12.669 -9.374 1.539 1.00 96.25 83 LYS A CA 1
ATOM 640 C C . LYS A 1 83 ? 13.273 -9.087 2.913 1.00 96.25 83 LYS A C 1
ATOM 642 O O . LYS A 1 83 ? 14.426 -8.667 3.009 1.00 96.25 83 LYS A O 1
ATOM 647 N N . GLY A 1 84 ? 12.490 -9.329 3.958 1.00 91.44 84 GLY A N 1
ATOM 648 C CA . GLY A 1 84 ? 12.957 -9.375 5.337 1.00 91.44 84 GLY A CA 1
ATOM 649 C C . GLY A 1 84 ? 13.804 -10.619 5.613 1.00 91.44 84 GLY A C 1
ATOM 650 O O . GLY A 1 84 ? 13.940 -11.511 4.771 1.00 91.44 84 GLY A O 1
ATOM 651 N N . ALA A 1 85 ? 14.362 -10.694 6.823 1.00 90.50 85 ALA A N 1
ATOM 652 C CA . ALA A 1 85 ? 15.155 -11.844 7.268 1.00 90.50 85 ALA A CA 1
ATOM 653 C C . ALA A 1 85 ? 14.343 -13.154 7.323 1.00 90.50 85 ALA A C 1
ATOM 655 O O . ALA A 1 85 ? 14.909 -14.238 7.221 1.00 90.50 85 ALA A O 1
ATOM 656 N N . ASP A 1 86 ? 13.018 -13.057 7.443 1.00 92.94 86 ASP A N 1
ATOM 657 C CA . ASP A 1 86 ? 12.075 -14.179 7.415 1.00 92.94 86 ASP A CA 1
ATOM 658 C C . ASP A 1 86 ? 11.690 -14.622 5.988 1.00 92.94 86 ASP A C 1
ATOM 660 O O . ASP A 1 86 ? 10.850 -15.506 5.810 1.00 92.94 86 ASP A O 1
ATOM 664 N N . GLY A 1 87 ? 12.278 -13.998 4.962 1.00 94.56 87 GLY A N 1
ATOM 665 C CA . GLY A 1 87 ? 11.999 -14.266 3.554 1.00 94.56 87 GLY A CA 1
ATOM 666 C C . GLY A 1 87 ? 10.689 -13.665 3.039 1.00 94.56 87 GLY A C 1
ATOM 667 O O . GLY A 1 87 ? 10.384 -13.831 1.852 1.00 94.56 87 GLY A O 1
ATOM 668 N N . LYS A 1 88 ? 9.920 -12.957 3.876 1.00 95.88 88 LYS A N 1
ATOM 669 C CA . LYS A 1 88 ? 8.683 -12.291 3.458 1.00 95.88 88 LYS A CA 1
ATOM 670 C C . LYS A 1 88 ? 8.977 -10.923 2.870 1.00 95.88 88 LYS A C 1
ATOM 672 O O . LYS A 1 88 ? 9.934 -10.250 3.238 1.00 95.88 88 LYS A O 1
ATOM 677 N N . TRP A 1 89 ? 8.125 -10.506 1.945 1.00 97.19 89 TRP A N 1
ATOM 678 C CA . TRP A 1 89 ? 8.186 -9.160 1.400 1.00 97.19 89 TRP A CA 1
ATOM 679 C C . TRP A 1 89 ? 7.617 -8.161 2.400 1.00 97.19 89 TRP A C 1
ATOM 681 O O . TRP A 1 89 ? 6.524 -8.360 2.926 1.00 97.19 89 TRP A O 1
ATOM 691 N N . GLN A 1 90 ? 8.358 -7.086 2.626 1.00 97.12 90 GLN A N 1
ATOM 692 C CA . GLN A 1 90 ? 7.957 -5.958 3.452 1.00 97.12 90 GLN A CA 1
ATOM 693 C C . GLN A 1 90 ? 8.213 -4.658 2.700 1.00 97.12 90 GLN A C 1
ATOM 695 O O . GLN A 1 90 ? 9.108 -4.573 1.852 1.00 97.12 90 GLN A O 1
ATOM 700 N N . ARG A 1 91 ? 7.434 -3.628 3.018 1.00 97.69 91 ARG A N 1
ATOM 701 C CA . ARG A 1 91 ? 7.590 -2.316 2.400 1.00 97.69 91 ARG A CA 1
ATOM 702 C C . ARG A 1 91 ? 8.886 -1.648 2.868 1.00 97.69 91 ARG A C 1
ATOM 704 O O . ARG A 1 91 ? 9.229 -1.683 4.043 1.00 97.69 91 ARG A O 1
ATOM 711 N N . ALA A 1 92 ? 9.590 -1.039 1.921 1.00 97.69 92 ALA A N 1
ATOM 712 C CA . ALA A 1 92 ? 10.869 -0.350 2.103 1.00 97.69 92 ALA A CA 1
ATOM 713 C C . ALA A 1 92 ? 10.825 1.100 1.587 1.00 97.69 92 ALA A C 1
ATOM 715 O O . ALA A 1 92 ? 11.852 1.692 1.267 1.00 97.69 92 ALA A O 1
ATOM 716 N N . GLN A 1 93 ? 9.619 1.652 1.459 1.00 97.44 93 GLN A N 1
ATOM 717 C CA . GLN A 1 93 ? 9.363 3.046 1.127 1.00 97.44 93 GLN A CA 1
ATOM 718 C C . GLN A 1 93 ? 8.206 3.536 2.000 1.00 97.44 93 GLN A C 1
ATOM 720 O O . GLN A 1 93 ? 7.087 3.026 1.840 1.00 97.44 93 GLN A O 1
ATOM 725 N N . PRO A 1 94 ? 8.435 4.503 2.903 1.00 96.88 94 PRO A N 1
ATOM 726 C CA . PRO A 1 94 ? 7.368 5.062 3.711 1.00 96.88 94 PRO A CA 1
ATOM 727 C C . PRO A 1 94 ? 6.409 5.887 2.845 1.00 96.88 94 PRO A C 1
ATOM 729 O O . PRO A 1 94 ? 6.744 6.310 1.735 1.00 96.88 94 PRO A O 1
ATOM 732 N N . HIS A 1 95 ? 5.205 6.105 3.351 1.00 95.50 95 HIS A N 1
ATOM 733 C CA . HIS A 1 95 ? 4.185 6.913 2.704 1.00 95.50 95 HIS A CA 1
ATOM 734 C C . HIS A 1 95 ? 3.709 7.996 3.667 1.00 95.50 95 HIS A C 1
ATOM 736 O O . HIS A 1 95 ? 3.552 7.749 4.861 1.00 95.50 95 HIS A O 1
ATOM 742 N N . ALA A 1 96 ? 3.517 9.196 3.131 1.00 93.81 96 ALA A N 1
ATOM 743 C CA . ALA A 1 96 ? 3.015 10.345 3.858 1.00 93.81 96 ALA A CA 1
ATOM 744 C C . ALA A 1 96 ? 1.734 10.807 3.169 1.00 93.81 96 ALA A C 1
ATOM 746 O O . ALA A 1 96 ? 1.800 11.319 2.051 1.00 93.81 96 ALA A O 1
ATOM 747 N N . TYR A 1 97 ? 0.589 10.631 3.825 1.00 90.56 97 TYR A N 1
ATOM 748 C CA . TYR A 1 97 ? -0.669 11.123 3.284 1.00 90.56 97 TYR A CA 1
ATOM 749 C C . TYR A 1 97 ? -0.711 12.649 3.334 1.00 90.56 97 TYR A C 1
ATOM 751 O O . TYR A 1 97 ? -0.458 13.281 4.369 1.00 90.56 97 TYR A O 1
ATOM 759 N N . SER A 1 98 ? -1.106 13.249 2.220 1.00 84.88 98 SER A N 1
ATOM 760 C CA . SER A 1 98 ? -1.332 14.687 2.142 1.00 84.88 98 SER A CA 1
ATOM 761 C C . SER A 1 98 ? -2.619 15.102 2.852 1.00 84.88 98 SER A C 1
ATOM 763 O O . SER A 1 98 ? -3.653 14.440 2.760 1.00 84.88 98 SER A O 1
ATOM 765 N N . TRP A 1 99 ? -2.553 16.220 3.579 1.00 78.12 99 TRP A N 1
ATOM 766 C CA . TRP A 1 99 ? -3.711 16.841 4.237 1.00 78.12 99 TRP A CA 1
ATOM 767 C C . TRP A 1 99 ? -4.572 17.618 3.227 1.00 78.12 99 TRP A C 1
ATOM 769 O O . TRP A 1 99 ? -5.778 17.783 3.406 1.00 78.12 99 TRP A O 1
ATOM 779 N N . CYS A 1 100 ? -3.965 18.132 2.155 1.00 67.44 100 CYS A N 1
ATOM 780 C CA . CYS A 1 100 ? -4.603 19.107 1.279 1.00 67.44 100 CYS A CA 1
ATOM 781 C C . CYS A 1 100 ? -5.525 18.416 0.262 1.00 67.44 100 CYS A C 1
ATOM 783 O O . CYS A 1 100 ? -5.063 17.776 -0.673 1.00 67.44 100 CYS A O 1
ATOM 785 N N . GLY A 1 101 ? -6.840 18.612 0.409 1.00 61.31 101 GLY A N 1
ATOM 786 C CA . GLY A 1 101 ? -7.919 18.059 -0.430 1.00 61.31 101 GLY A CA 1
ATOM 787 C C . GLY A 1 101 ? -7.866 18.335 -1.941 1.00 61.31 101 GLY A C 1
ATOM 788 O O . GLY A 1 101 ? -8.737 17.870 -2.668 1.00 61.31 101 GLY A O 1
ATOM 789 N N . ASN A 1 102 ? -6.877 19.080 -2.435 1.00 63.25 102 ASN A N 1
ATOM 790 C CA . ASN A 1 102 ? -6.865 19.597 -3.804 1.00 63.25 102 ASN A CA 1
ATOM 791 C C . ASN A 1 102 ? -6.180 18.666 -4.820 1.00 63.25 102 ASN A C 1
ATOM 793 O O . ASN A 1 102 ? -6.269 18.922 -6.016 1.00 63.25 102 ASN A O 1
ATOM 797 N N . SER A 1 103 ? -5.510 17.599 -4.377 1.00 59.22 103 SER A N 1
ATOM 798 C CA . SER A 1 103 ? -4.726 16.708 -5.248 1.00 59.22 103 SER A CA 1
ATOM 799 C C . SER A 1 103 ? -5.339 15.327 -5.493 1.00 59.22 103 SER A C 1
ATOM 801 O O . SER A 1 103 ? -4.727 14.497 -6.160 1.00 59.22 103 SER A O 1
ATOM 803 N N . TYR A 1 104 ? -6.567 15.091 -5.023 1.00 60.62 104 TYR A N 1
ATOM 804 C CA . TYR A 1 104 ? -7.296 13.826 -5.210 1.00 60.62 104 TYR A CA 1
ATOM 805 C C . TYR A 1 104 ? -8.035 13.721 -6.559 1.00 60.62 104 TYR A C 1
ATOM 807 O O . TYR A 1 104 ? -8.697 12.724 -6.825 1.00 60.62 104 TYR A O 1
ATOM 815 N N . MET A 1 105 ? -7.966 14.753 -7.407 1.00 60.75 105 MET A N 1
ATOM 816 C CA . MET A 1 105 ? -8.747 14.840 -8.654 1.00 60.75 105 MET A CA 1
ATOM 817 C C . MET A 1 105 ? -8.089 14.137 -9.851 1.00 60.75 105 MET A C 1
ATOM 819 O O . MET A 1 105 ? -8.718 14.005 -10.900 1.00 60.75 105 MET A O 1
ATOM 823 N N . ASN A 1 106 ? -6.849 13.667 -9.705 1.00 74.00 106 ASN A N 1
ATOM 824 C CA . ASN A 1 106 ? -6.110 13.035 -10.790 1.00 74.00 106 ASN A CA 1
ATOM 825 C C . ASN A 1 106 ? -6.021 11.534 -10.527 1.00 74.00 106 ASN A C 1
ATOM 827 O O . ASN A 1 106 ? -5.152 11.075 -9.792 1.00 74.00 106 ASN A O 1
ATOM 831 N N . SER A 1 107 ? -6.928 10.763 -11.120 1.00 83.06 107 SER A N 1
ATOM 832 C CA . SER A 1 107 ? -6.882 9.299 -11.098 1.00 83.06 107 SER A CA 1
ATOM 833 C C . SER A 1 107 ? -6.382 8.797 -12.453 1.00 83.06 107 SER A C 1
ATOM 835 O O . SER A 1 107 ? -7.161 8.786 -13.415 1.00 83.06 107 SER A O 1
ATOM 837 N N . PRO A 1 108 ? -5.099 8.405 -12.587 1.00 88.88 108 PRO A N 1
ATOM 838 C CA . PRO A 1 108 ? -4.549 8.000 -13.871 1.00 88.88 108 PRO A CA 1
ATOM 839 C C . PRO A 1 108 ? -5.327 6.826 -14.457 1.00 88.88 108 PRO A C 1
ATOM 841 O O . PRO A 1 108 ? -5.498 5.782 -13.821 1.00 88.88 108 PRO A O 1
ATOM 844 N N . LYS A 1 109 ? -5.784 6.990 -15.697 1.00 92.56 109 LYS A N 1
ATOM 845 C CA . LYS A 1 109 ? -6.450 5.933 -16.452 1.00 92.56 109 LYS A CA 1
ATOM 846 C C . LYS A 1 109 ? -5.442 5.236 -17.354 1.00 92.56 109 LYS A C 1
ATOM 848 O O . LYS A 1 109 ? -4.743 5.890 -18.121 1.00 92.56 109 LYS A O 1
ATOM 853 N N . VAL A 1 110 ? -5.415 3.907 -17.318 1.00 94.44 110 VAL A N 1
ATOM 854 C CA . VAL A 1 110 ? -4.620 3.091 -18.244 1.00 94.44 110 VAL A CA 1
ATOM 855 C C . VAL A 1 110 ? -5.571 2.353 -19.172 1.00 94.44 110 VAL A C 1
ATOM 857 O O . VAL A 1 110 ? -6.227 1.383 -18.775 1.00 94.44 110 VAL A O 1
ATOM 860 N N . ARG A 1 111 ? -5.682 2.843 -20.412 1.00 96.62 111 ARG A N 1
ATOM 861 C CA . ARG A 1 111 ? -6.547 2.247 -21.437 1.00 96.62 111 ARG A CA 1
ATOM 862 C C . ARG A 1 111 ? -6.102 0.829 -21.805 1.00 96.62 111 ARG A C 1
ATOM 864 O O . ARG A 1 111 ? -4.944 0.453 -21.640 1.00 96.62 111 ARG A O 1
ATOM 871 N N . ALA A 1 112 ? -7.039 0.058 -22.350 1.00 97.31 112 ALA A N 1
ATOM 872 C CA . ALA A 1 112 ? -6.736 -1.211 -23.004 1.00 97.31 112 ALA A CA 1
ATOM 873 C C . ALA A 1 112 ? -5.652 -1.006 -24.080 1.00 97.31 112 ALA A C 1
ATOM 875 O O . ALA A 1 112 ? -5.693 -0.030 -24.836 1.00 97.31 112 ALA A O 1
ATOM 876 N N . GLY A 1 113 ? -4.658 -1.892 -24.128 1.00 97.56 113 GLY A N 1
ATOM 877 C CA . GLY A 1 113 ? -3.536 -1.793 -25.066 1.00 97.56 113 GLY A CA 1
ATOM 878 C C . GLY A 1 113 ? -2.560 -0.639 -24.797 1.00 97.56 113 GLY A C 1
ATOM 879 O O . GLY A 1 113 ? -1.749 -0.333 -25.673 1.00 97.56 113 GLY A O 1
ATOM 880 N N . HIS A 1 114 ? -2.634 0.004 -23.629 1.00 97.69 114 HIS A N 1
ATOM 881 C CA . HIS A 1 114 ? -1.744 1.093 -23.219 1.00 97.69 114 HIS A CA 1
ATOM 882 C C . HIS A 1 114 ? -0.963 0.726 -21.953 1.00 97.69 114 HIS A C 1
ATOM 884 O O . HIS A 1 114 ? -1.280 -0.238 -21.253 1.00 97.69 114 HIS A O 1
ATOM 890 N N . TYR A 1 115 ? 0.052 1.522 -21.639 1.00 97.06 115 TYR A N 1
ATOM 891 C CA . TYR A 1 115 ? 0.817 1.417 -20.411 1.00 97.06 115 TYR A CA 1
ATOM 892 C C . TYR A 1 115 ? 1.021 2.779 -19.751 1.00 97.06 115 TYR A C 1
ATOM 894 O O . TYR A 1 115 ? 0.986 3.825 -20.400 1.00 97.06 115 TYR A O 1
ATOM 902 N N . LEU A 1 116 ? 1.287 2.741 -18.448 1.00 95.25 116 LEU A N 1
ATOM 903 C CA . LEU A 1 116 ? 1.739 3.880 -17.658 1.00 95.25 116 LEU A CA 1
ATOM 904 C C . LEU A 1 116 ? 3.191 3.648 -17.226 1.00 95.25 116 LEU A C 1
ATOM 906 O O . LEU A 1 116 ? 3.515 2.593 -16.675 1.00 95.25 116 LEU A O 1
ATOM 910 N N . LYS A 1 117 ? 4.068 4.628 -17.469 1.00 94.12 117 LYS A N 1
ATOM 911 C CA . LYS A 1 117 ? 5.441 4.633 -16.945 1.00 94.12 117 LYS A CA 1
ATOM 912 C C . LYS A 1 117 ? 5.467 5.379 -15.614 1.00 94.12 117 LYS A C 1
ATOM 914 O O . LYS A 1 117 ? 5.196 6.573 -15.566 1.00 94.12 117 LYS A O 1
ATOM 919 N N . ILE A 1 118 ? 5.847 4.681 -14.555 1.00 93.19 118 ILE A N 1
ATOM 920 C CA . ILE A 1 118 ? 5.933 5.186 -13.187 1.00 93.19 118 ILE A CA 1
ATOM 921 C C . ILE A 1 118 ? 7.401 5.170 -12.759 1.00 93.19 118 ILE A C 1
ATOM 923 O O . ILE A 1 118 ? 8.177 4.287 -13.133 1.00 93.19 118 ILE A O 1
ATOM 927 N N . SER A 1 119 ? 7.804 6.160 -11.971 1.00 92.94 119 SER A N 1
ATOM 928 C CA . SER A 1 119 ? 9.157 6.228 -11.437 1.00 92.94 119 SER A CA 1
ATOM 929 C C . SER A 1 119 ? 9.250 5.461 -10.115 1.00 92.94 119 SER A C 1
ATOM 931 O O . SER A 1 119 ? 8.813 5.952 -9.079 1.00 92.94 119 SER A O 1
ATOM 933 N N . GLY A 1 120 ? 9.857 4.276 -10.129 1.00 95.12 120 GLY A N 1
ATOM 934 C CA . GLY A 1 120 ? 10.104 3.474 -8.933 1.00 95.12 120 GLY A CA 1
ATOM 935 C C . GLY A 1 120 ? 11.135 4.127 -8.015 1.00 95.12 120 GLY A C 1
ATOM 936 O O . GLY A 1 120 ? 12.267 4.402 -8.428 1.00 95.12 120 GLY A O 1
ATOM 937 N N . TYR A 1 121 ? 10.742 4.368 -6.763 1.00 94.69 121 TYR A N 1
ATOM 938 C CA . TYR A 1 121 ? 11.602 4.944 -5.730 1.00 94.69 121 TYR A CA 1
ATOM 939 C C . TYR A 1 121 ? 12.902 4.151 -5.554 1.00 94.69 121 TYR A C 1
ATOM 941 O O . TYR A 1 121 ? 12.898 2.918 -5.538 1.00 94.69 121 TYR A O 1
ATOM 949 N N . GLN A 1 122 ? 14.003 4.879 -5.400 1.00 93.00 122 GLN A N 1
ATOM 950 C CA . GLN A 1 122 ? 15.295 4.379 -4.949 1.00 93.00 122 GLN A CA 1
ATOM 951 C C . GLN A 1 122 ? 15.864 5.417 -3.975 1.00 93.00 122 GLN A C 1
ATOM 953 O O . GLN A 1 122 ? 15.898 6.601 -4.330 1.00 93.00 122 GLN A O 1
ATOM 958 N N . PRO A 1 123 ? 16.318 5.020 -2.776 1.00 91.44 123 PRO A N 1
ATOM 959 C CA . PRO A 1 123 ? 16.991 5.947 -1.884 1.00 91.44 123 PRO A CA 1
ATOM 960 C C . PRO A 1 123 ? 18.306 6.433 -2.501 1.00 91.44 123 PRO A C 1
ATOM 962 O O . PRO A 1 123 ? 18.948 5.752 -3.308 1.00 91.44 123 PRO A O 1
ATOM 965 N N . ALA A 1 124 ? 18.735 7.628 -2.102 1.00 83.12 124 ALA A N 1
ATOM 966 C CA . ALA A 1 124 ? 20.001 8.178 -2.562 1.00 83.12 124 ALA A CA 1
ATOM 967 C C . ALA A 1 124 ? 21.177 7.340 -2.016 1.00 83.12 124 ALA A C 1
ATOM 969 O O . ALA A 1 124 ? 21.222 7.013 -0.831 1.00 83.12 124 ALA A O 1
ATOM 970 N N . LYS A 1 125 ? 22.129 6.961 -2.884 1.00 74.38 125 LYS A N 1
ATOM 971 C CA . LYS A 1 125 ? 23.240 6.048 -2.529 1.00 74.38 125 LYS A CA 1
ATOM 972 C C . LYS A 1 125 ? 24.092 6.570 -1.363 1.00 74.38 125 LYS A C 1
ATOM 974 O O . LYS A 1 125 ? 24.547 5.793 -0.533 1.00 74.38 125 LYS A O 1
ATOM 979 N N . ASP A 1 126 ? 24.289 7.879 -1.312 1.00 83.12 126 ASP A N 1
ATOM 980 C CA . ASP A 1 126 ? 25.024 8.626 -0.288 1.00 83.12 126 ASP A CA 1
ATOM 981 C C . ASP A 1 126 ? 24.347 8.616 1.091 1.00 83.12 126 ASP A C 1
ATOM 983 O O . ASP A 1 126 ? 24.996 8.919 2.085 1.00 83.12 126 ASP A O 1
ATOM 987 N N . LYS A 1 127 ? 23.085 8.176 1.181 1.00 85.81 127 LYS A N 1
ATOM 988 C CA . LYS A 1 127 ? 22.378 7.973 2.455 1.00 85.81 127 LYS A CA 1
ATOM 989 C C . LYS A 1 127 ? 22.620 6.595 3.083 1.00 85.81 127 LYS A C 1
ATOM 991 O O . LYS A 1 127 ? 21.956 6.252 4.052 1.00 85.81 127 LYS A O 1
ATOM 996 N N . GLY A 1 128 ? 23.543 5.796 2.539 1.00 86.62 128 GLY A N 1
ATOM 997 C CA . GLY A 1 128 ? 23.846 4.456 3.057 1.00 86.62 128 GLY A CA 1
ATOM 998 C C . GLY A 1 128 ? 22.885 3.371 2.566 1.00 86.62 128 GLY A C 1
ATOM 999 O O . GLY A 1 128 ? 22.620 2.409 3.282 1.00 86.62 128 GLY A O 1
ATOM 1000 N N . GLY A 1 129 ? 22.348 3.522 1.350 1.00 89.44 129 GLY A N 1
ATOM 1001 C CA . GLY A 1 129 ? 21.477 2.518 0.738 1.00 89.44 129 GLY A CA 1
ATOM 1002 C C . GLY A 1 129 ? 22.177 1.165 0.597 1.00 89.44 129 GLY A C 1
ATOM 1003 O O . GLY A 1 129 ? 23.267 1.083 0.028 1.00 89.44 129 GLY A O 1
ATOM 1004 N N . MET A 1 130 ? 21.538 0.100 1.074 1.00 91.62 130 MET A N 1
ATOM 1005 C CA . MET A 1 130 ? 22.020 -1.273 0.939 1.00 91.62 130 MET A CA 1
ATOM 1006 C C . MET A 1 130 ? 21.426 -1.933 -0.294 1.00 91.62 130 MET A C 1
ATOM 1008 O O . MET A 1 130 ? 20.219 -1.871 -0.510 1.00 91.62 130 MET A O 1
ATOM 1012 N N . ASP A 1 131 ? 22.263 -2.613 -1.073 1.00 93.50 131 ASP A N 1
ATOM 1013 C CA . ASP A 1 131 ? 21.797 -3.396 -2.213 1.00 93.50 131 ASP A CA 1
ATOM 1014 C C . ASP A 1 131 ? 21.087 -4.673 -1.728 1.00 93.50 131 ASP A C 1
ATOM 1016 O O . ASP A 1 131 ? 21.690 -5.537 -1.081 1.00 93.50 131 ASP A O 1
ATOM 1020 N N . ARG A 1 132 ? 19.798 -4.805 -2.047 1.00 95.62 132 ARG A N 1
ATOM 1021 C CA . ARG A 1 132 ? 18.936 -5.938 -1.686 1.00 95.62 132 ARG A CA 1
ATOM 1022 C C . ARG A 1 132 ? 18.116 -6.416 -2.874 1.00 95.62 132 ARG A C 1
ATOM 1024 O O . ARG A 1 132 ? 18.021 -5.757 -3.906 1.00 95.62 132 ARG A O 1
ATOM 1031 N N . GLU A 1 133 ? 17.533 -7.602 -2.724 1.00 97.56 133 GLU A N 1
ATOM 1032 C CA . GLU A 1 133 ? 16.450 -8.018 -3.607 1.00 97.56 133 GLU A CA 1
ATOM 1033 C C . GLU A 1 133 ? 15.221 -7.154 -3.305 1.00 97.56 133 GLU A C 1
ATOM 1035 O O . GLU A 1 133 ? 14.802 -7.023 -2.149 1.00 97.56 133 GLU A O 1
ATOM 1040 N N . ILE A 1 134 ? 14.677 -6.536 -4.345 1.00 97.88 134 ILE A N 1
ATOM 1041 C CA . ILE A 1 134 ? 13.556 -5.611 -4.271 1.00 97.88 134 ILE A CA 1
ATOM 1042 C C . ILE A 1 134 ? 12.510 -5.934 -5.332 1.00 97.88 134 ILE A C 1
ATOM 1044 O O . ILE A 1 134 ? 12.805 -6.573 -6.343 1.00 97.88 134 ILE A O 1
ATOM 1048 N N . ARG A 1 135 ? 11.301 -5.423 -5.127 1.00 98.50 135 ARG A N 1
ATOM 1049 C CA . ARG A 1 135 ? 10.233 -5.341 -6.131 1.00 98.50 135 ARG A CA 1
ATOM 1050 C C . ARG A 1 135 ? 9.381 -4.107 -5.860 1.00 98.50 135 ARG A C 1
ATOM 1052 O O . ARG A 1 135 ? 9.579 -3.430 -4.853 1.00 98.50 135 ARG A O 1
ATOM 1059 N N . TYR A 1 136 ? 8.439 -3.826 -6.744 1.00 98.44 136 TYR A N 1
ATOM 1060 C CA . TYR A 1 136 ? 7.456 -2.774 -6.540 1.00 98.44 136 TYR A CA 1
ATOM 1061 C C . TYR A 1 136 ? 6.053 -3.360 -6.510 1.00 98.44 136 TYR A C 1
ATOM 1063 O O . TYR A 1 136 ? 5.743 -4.266 -7.285 1.00 98.44 136 TYR A O 1
ATOM 1071 N N . THR A 1 137 ? 5.209 -2.806 -5.648 1.00 98.19 137 THR A N 1
ATOM 1072 C CA . THR A 1 137 ? 3.793 -3.161 -5.553 1.00 98.19 137 THR A CA 1
ATOM 1073 C C . THR A 1 137 ? 2.952 -1.893 -5.614 1.00 98.19 137 THR A C 1
ATOM 1075 O O . THR A 1 137 ? 3.296 -0.892 -4.986 1.00 98.19 137 THR A O 1
ATOM 1078 N N . ILE A 1 138 ? 1.871 -1.920 -6.393 1.00 96.62 138 ILE A N 1
ATOM 1079 C CA . ILE A 1 138 ? 0.811 -0.910 -6.346 1.00 96.62 138 ILE A CA 1
ATOM 1080 C C . ILE A 1 138 ? -0.197 -1.354 -5.294 1.00 96.62 138 ILE A C 1
ATOM 1082 O O . ILE A 1 138 ? -0.799 -2.419 -5.419 1.00 96.62 138 ILE A O 1
ATOM 1086 N N . TYR A 1 139 ? -0.361 -0.526 -4.271 1.00 94.44 139 TYR A N 1
ATOM 1087 C CA . TYR A 1 139 ? -1.235 -0.780 -3.136 1.00 94.44 139 TYR A CA 1
ATOM 1088 C C . TYR A 1 139 ? -2.585 -0.086 -3.339 1.00 94.44 139 TYR A C 1
ATOM 1090 O O . TYR A 1 139 ? -2.759 1.064 -2.941 1.00 94.44 139 TYR A O 1
ATOM 1098 N N . GLN A 1 140 ? -3.536 -0.773 -3.977 1.00 90.25 140 GLN A N 1
ATOM 1099 C CA . GLN A 1 140 ? -4.895 -0.268 -4.198 1.00 90.25 140 GLN A CA 1
ATOM 1100 C C . GLN A 1 140 ? -5.943 -1.320 -3.864 1.00 90.25 140 GLN A C 1
ATOM 1102 O O . GLN A 1 140 ? -5.717 -2.517 -4.033 1.00 90.25 140 GLN A O 1
ATOM 1107 N N . ARG A 1 141 ? -7.098 -0.891 -3.342 1.00 82.31 141 ARG A N 1
ATOM 1108 C CA . ARG A 1 141 ? -8.122 -1.819 -2.821 1.00 82.31 141 ARG A CA 1
ATOM 1109 C C . ARG A 1 141 ? -8.607 -2.807 -3.878 1.00 82.31 141 ARG A C 1
ATOM 1111 O O . ARG A 1 141 ? -8.766 -3.987 -3.576 1.00 82.31 141 ARG A O 1
ATOM 1118 N N . ASP A 1 142 ? -8.772 -2.324 -5.105 1.00 85.81 142 ASP A N 1
ATOM 1119 C CA . ASP A 1 142 ? -9.286 -3.117 -6.223 1.00 85.81 142 ASP A CA 1
ATOM 1120 C C . ASP A 1 142 ? -8.177 -3.809 -7.028 1.00 85.81 142 ASP A C 1
ATOM 1122 O O . ASP A 1 142 ? -8.446 -4.732 -7.801 1.00 85.81 142 ASP A O 1
ATOM 1126 N N . TYR A 1 143 ? -6.919 -3.395 -6.841 1.00 86.38 143 TYR A N 1
ATOM 1127 C CA . TYR A 1 143 ? -5.789 -3.869 -7.629 1.00 86.38 143 TYR A CA 1
ATOM 1128 C C . TYR A 1 143 ? -4.542 -4.069 -6.773 1.00 86.38 143 TYR A C 1
ATOM 1130 O O . TYR A 1 143 ? -4.018 -3.131 -6.180 1.00 86.38 143 TYR A O 1
ATOM 1138 N N . ASN A 1 144 ? -3.992 -5.280 -6.808 1.00 87.94 144 ASN A N 1
ATOM 1139 C CA . ASN A 1 144 ? -2.696 -5.578 -6.210 1.00 87.94 144 ASN A CA 1
ATOM 1140 C C . ASN A 1 144 ? -1.728 -6.041 -7.302 1.00 87.94 144 ASN A C 1
ATOM 1142 O O . ASN A 1 144 ? -1.643 -7.229 -7.621 1.00 87.94 144 ASN A O 1
ATOM 1146 N N . PHE A 1 145 ? -1.051 -5.083 -7.935 1.00 96.00 145 PHE A N 1
ATOM 1147 C CA . PHE A 1 145 ? -0.075 -5.375 -8.980 1.00 96.00 145 PHE A CA 1
ATOM 1148 C C . PHE A 1 145 ? 1.332 -5.378 -8.397 1.00 96.00 145 PHE A C 1
ATOM 1150 O O . PHE A 1 145 ? 1.787 -4.365 -7.874 1.00 96.00 145 PHE A O 1
ATOM 1157 N N . THR A 1 146 ? 2.045 -6.489 -8.559 1.00 98.06 146 THR A N 1
ATOM 1158 C CA . THR A 1 146 ? 3.431 -6.645 -8.108 1.00 98.06 146 THR A CA 1
ATOM 1159 C C . THR A 1 146 ? 4.352 -6.876 -9.300 1.00 98.06 146 THR A C 1
ATOM 1161 O O . THR A 1 146 ? 4.018 -7.632 -10.214 1.00 98.06 146 THR A O 1
ATOM 1164 N N . SER A 1 147 ? 5.516 -6.229 -9.297 1.00 98.56 147 SER A N 1
ATOM 1165 C CA . SER A 1 147 ? 6.514 -6.364 -10.353 1.00 98.56 147 SER A CA 1
ATOM 1166 C C . SER A 1 147 ? 7.325 -7.655 -10.240 1.00 98.56 147 SER A C 1
ATOM 1168 O O . SER A 1 147 ? 7.357 -8.321 -9.203 1.00 98.56 147 SER A O 1
ATOM 1170 N N . ASN A 1 148 ? 8.079 -7.967 -11.295 1.00 98.12 148 ASN A N 1
ATOM 1171 C CA . ASN A 1 148 ? 9.247 -8.840 -11.178 1.00 98.12 148 ASN A CA 1
ATOM 1172 C C . ASN A 1 148 ? 10.222 -8.310 -10.109 1.00 98.12 148 ASN A C 1
ATOM 1174 O O . ASN A 1 148 ? 10.273 -7.104 -9.854 1.00 98.12 148 ASN A O 1
ATOM 1178 N N . ALA A 1 149 ? 10.992 -9.219 -9.508 1.00 98.06 149 ALA A N 1
ATOM 1179 C CA . ALA A 1 149 ? 12.043 -8.886 -8.553 1.00 98.06 149 ALA A CA 1
ATOM 1180 C C . ALA A 1 149 ? 13.379 -8.600 -9.256 1.00 98.06 149 ALA A C 1
ATOM 1182 O O . ALA A 1 149 ? 13.628 -9.069 -10.371 1.00 98.06 149 ALA A O 1
ATOM 1183 N N . GLY A 1 150 ? 14.247 -7.849 -8.584 1.00 96.62 150 GLY A N 1
ATOM 1184 C CA . GLY A 1 150 ? 15.593 -7.519 -9.044 1.00 96.62 150 GLY A CA 1
ATOM 1185 C C . GLY A 1 150 ? 16.442 -6.922 -7.925 1.00 96.62 150 GLY A C 1
ATOM 1186 O O . GLY A 1 150 ? 16.037 -6.924 -6.766 1.00 96.62 150 GLY A O 1
ATOM 1187 N N . ARG A 1 151 ? 17.638 -6.428 -8.255 1.00 95.12 151 ARG A N 1
ATOM 1188 C CA . ARG A 1 151 ? 18.542 -5.785 -7.286 1.00 95.12 151 ARG A CA 1
ATOM 1189 C C . ARG A 1 151 ? 18.334 -4.273 -7.258 1.00 95.12 151 ARG A C 1
ATOM 1191 O O . ARG A 1 151 ? 18.167 -3.652 -8.308 1.00 95.12 151 ARG A O 1
ATOM 1198 N N . GLY A 1 152 ? 18.371 -3.684 -6.070 1.00 94.38 152 GLY A N 1
ATOM 1199 C CA . GLY A 1 152 ? 18.320 -2.239 -5.881 1.00 94.38 152 GLY A CA 1
ATOM 1200 C C . GLY A 1 152 ? 18.543 -1.833 -4.430 1.00 94.38 152 GLY A C 1
ATOM 1201 O O . GLY A 1 152 ? 18.743 -2.671 -3.556 1.00 94.38 152 GLY A O 1
ATOM 1202 N N . LEU A 1 153 ? 18.540 -0.528 -4.180 1.00 94.62 153 LEU A N 1
ATOM 1203 C CA . LEU A 1 153 ? 18.885 0.042 -2.885 1.00 94.62 153 LEU A CA 1
ATOM 1204 C C . LEU A 1 153 ? 17.668 0.140 -1.964 1.00 94.62 153 LEU A C 1
ATOM 1206 O O . LEU A 1 153 ? 16.575 0.497 -2.400 1.00 94.62 153 LEU A O 1
ATOM 1210 N N . VAL A 1 154 ? 17.898 -0.102 -0.676 1.00 95.81 154 VAL A N 1
ATOM 1211 C CA . VAL A 1 154 ? 16.951 0.157 0.416 1.00 95.81 154 VAL A CA 1
ATOM 1212 C C . VAL A 1 154 ? 17.658 0.848 1.579 1.00 95.81 154 VAL A C 1
ATOM 1214 O O . VAL A 1 154 ? 18.857 0.651 1.778 1.00 95.81 154 VAL A O 1
ATOM 1217 N N . LEU A 1 155 ? 16.926 1.634 2.365 1.00 96.38 155 LEU A N 1
ATOM 1218 C CA . LEU A 1 155 ? 17.406 2.181 3.635 1.00 96.38 155 LEU A CA 1
ATOM 1219 C C . LEU A 1 155 ? 16.671 1.508 4.791 1.00 96.38 155 LEU A C 1
ATOM 1221 O O . LEU A 1 155 ? 15.451 1.382 4.745 1.00 96.38 155 LEU A O 1
ATOM 1225 N N . GLU A 1 156 ? 17.392 1.134 5.849 1.00 95.38 156 GLU A N 1
ATOM 1226 C CA . GLU A 1 156 ? 16.748 0.611 7.068 1.00 95.38 156 GLU A CA 1
ATOM 1227 C C . GLU A 1 156 ? 15.818 1.639 7.701 1.00 95.38 156 GLU A C 1
ATOM 1229 O O . GLU A 1 156 ? 14.743 1.284 8.165 1.00 95.38 156 GLU A O 1
ATOM 1234 N N . SER A 1 157 ? 16.182 2.923 7.654 1.00 96.25 157 SER A N 1
ATOM 1235 C CA . SER A 1 157 ? 15.308 3.996 8.130 1.00 96.25 157 SER A CA 1
ATOM 1236 C C . SER A 1 157 ? 13.986 4.051 7.364 1.00 96.25 157 SER A C 1
ATOM 1238 O O . SER A 1 157 ? 12.952 4.333 7.956 1.00 96.25 157 SER A O 1
ATOM 1240 N N . ASP A 1 158 ? 13.999 3.766 6.060 1.00 97.56 158 ASP A N 1
ATOM 1241 C CA . ASP A 1 158 ? 12.784 3.773 5.241 1.00 97.56 158 ASP A CA 1
ATOM 1242 C C . ASP A 1 158 ? 11.908 2.555 5.541 1.00 97.56 158 ASP A C 1
ATOM 1244 O O . ASP A 1 158 ? 10.685 2.672 5.549 1.00 97.56 158 ASP A O 1
ATOM 1248 N N . ILE A 1 159 ? 12.521 1.398 5.814 1.00 97.25 159 ILE A N 1
ATOM 1249 C CA . ILE A 1 159 ? 11.821 0.190 6.271 1.00 97.25 159 ILE A CA 1
ATOM 1250 C C . ILE A 1 159 ? 11.180 0.443 7.641 1.00 97.25 159 ILE A C 1
ATOM 1252 O O . ILE A 1 159 ? 9.994 0.167 7.817 1.00 97.25 159 ILE A O 1
ATOM 1256 N N . ASP A 1 160 ? 11.931 1.014 8.588 1.00 97.06 160 ASP A N 1
ATOM 1257 C CA . ASP A 1 160 ? 11.424 1.382 9.913 1.00 97.06 160 ASP A CA 1
ATOM 1258 C C . ASP A 1 160 ? 10.233 2.340 9.799 1.00 97.06 160 ASP A C 1
ATOM 1260 O O . ASP A 1 160 ? 9.156 2.044 10.315 1.00 97.06 160 ASP A O 1
ATOM 1264 N N . LEU A 1 161 ? 10.377 3.439 9.052 1.00 97.75 161 LEU A N 1
ATOM 1265 C CA . LEU A 1 161 ? 9.297 4.404 8.836 1.00 97.75 161 LEU A CA 1
ATOM 1266 C C . LEU A 1 161 ? 8.082 3.762 8.147 1.00 97.75 161 LEU A C 1
ATOM 1268 O O . LEU A 1 161 ? 6.951 3.976 8.583 1.00 97.75 161 LEU A O 1
ATOM 1272 N N . ALA A 1 162 ? 8.294 2.924 7.129 1.00 97.75 162 ALA A N 1
ATOM 1273 C CA . ALA A 1 162 ? 7.221 2.202 6.445 1.00 97.75 162 ALA A CA 1
ATOM 1274 C C . ALA A 1 162 ? 6.510 1.181 7.351 1.00 97.75 162 ALA A C 1
ATOM 1276 O O . ALA A 1 162 ? 5.343 0.860 7.130 1.00 97.75 162 ALA A O 1
ATOM 1277 N N . SER A 1 163 ? 7.175 0.664 8.382 1.00 96.88 163 SER A N 1
ATOM 1278 C CA . SER A 1 163 ? 6.553 -0.259 9.339 1.00 96.88 163 SER A CA 1
ATOM 1279 C C . SER A 1 163 ? 5.597 0.433 10.322 1.00 96.88 163 SER A C 1
ATOM 1281 O O . SER A 1 163 ? 4.834 -0.242 11.015 1.00 96.88 163 SER A O 1
ATOM 1283 N N . ARG A 1 164 ? 5.615 1.773 10.386 1.00 96.94 164 ARG A N 1
ATOM 1284 C CA . ARG A 1 164 ? 4.898 2.564 11.403 1.00 96.94 164 ARG A CA 1
ATOM 1285 C C . ARG A 1 164 ? 4.202 3.825 10.887 1.00 96.94 164 ARG A C 1
ATOM 1287 O O . ARG A 1 164 ? 3.754 4.634 11.701 1.00 96.94 164 ARG A O 1
ATOM 1294 N N . ASP A 1 165 ? 4.117 4.016 9.575 1.00 97.44 165 ASP A N 1
ATOM 1295 C CA . ASP A 1 165 ? 3.281 5.064 8.981 1.00 97.44 165 ASP A CA 1
ATOM 1296 C C . ASP A 1 165 ? 1.800 4.640 8.928 1.00 97.44 165 ASP A C 1
ATOM 1298 O O . ASP A 1 165 ? 1.441 3.529 9.313 1.00 97.44 165 ASP A O 1
ATOM 1302 N N . ALA A 1 166 ? 0.909 5.523 8.478 1.00 96.50 166 ALA A N 1
ATOM 1303 C CA . ALA A 1 166 ? -0.519 5.209 8.424 1.00 96.50 166 ALA A CA 1
ATO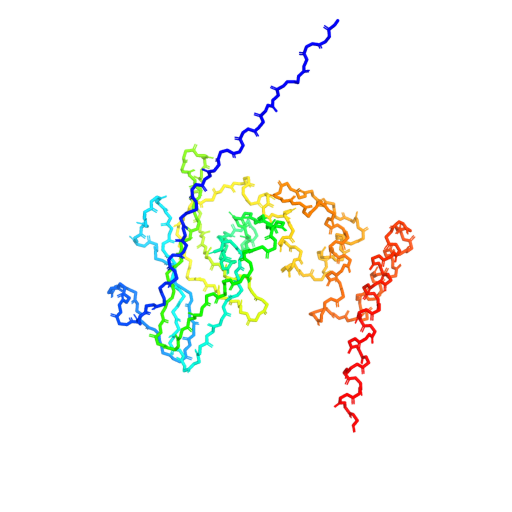M 1304 C C . ALA A 1 166 ? -0.877 4.113 7.404 1.00 96.50 166 ALA A C 1
ATOM 1306 O O . ALA A 1 166 ? -1.808 3.338 7.639 1.00 96.50 166 ALA A O 1
ATOM 1307 N N . MET A 1 167 ? -0.114 4.001 6.313 1.00 96.19 167 MET A N 1
ATOM 1308 C CA . MET A 1 167 ? -0.385 3.061 5.224 1.00 96.19 167 MET A CA 1
ATOM 1309 C C . MET A 1 167 ? -0.213 1.606 5.677 1.00 96.19 167 MET A C 1
ATOM 1311 O O . MET A 1 167 ? -0.879 0.715 5.151 1.00 96.19 167 MET A O 1
ATOM 1315 N N . VAL A 1 168 ? 0.624 1.343 6.691 1.00 96.94 168 VAL A N 1
ATOM 1316 C CA . VAL A 1 168 ? 0.802 -0.017 7.229 1.00 96.94 168 VAL A CA 1
ATOM 1317 C C . VAL A 1 168 ? -0.521 -0.631 7.703 1.00 96.94 168 VAL A C 1
ATOM 1319 O O . VAL A 1 168 ? -0.743 -1.823 7.511 1.00 96.94 168 VAL A O 1
ATOM 1322 N N . LEU A 1 169 ? -1.434 0.167 8.267 1.00 96.94 169 LEU A N 1
ATOM 1323 C CA . LEU A 1 169 ? -2.701 -0.336 8.803 1.00 96.94 169 LEU A CA 1
ATOM 1324 C C . LEU A 1 169 ? -3.698 -0.720 7.705 1.00 96.94 169 LEU A C 1
ATOM 1326 O O . LEU A 1 169 ? -4.447 -1.686 7.864 1.00 96.94 169 LEU A O 1
ATOM 1330 N N . GLU A 1 170 ? -3.699 0.006 6.587 1.00 93.81 170 GLU A N 1
ATOM 1331 C CA . GLU A 1 170 ? -4.602 -0.253 5.457 1.00 93.81 170 GLU A CA 1
ATOM 1332 C C . GLU A 1 170 ? -4.353 -1.623 4.821 1.00 93.81 170 GLU A C 1
ATOM 1334 O O . GLU A 1 170 ? -5.277 -2.253 4.312 1.00 93.81 170 GLU A O 1
ATOM 1339 N N . TRP A 1 171 ? -3.118 -2.118 4.913 1.00 93.56 171 TRP A N 1
ATOM 1340 C CA . TRP A 1 171 ? -2.674 -3.343 4.247 1.00 93.56 171 TRP A CA 1
ATOM 1341 C C . TRP A 1 171 ? -2.292 -4.470 5.202 1.00 93.56 171 TRP A C 1
ATOM 1343 O O . TRP A 1 171 ? -2.091 -5.603 4.766 1.00 93.56 171 TRP A O 1
ATOM 1353 N N . ALA A 1 172 ? -2.240 -4.188 6.502 1.00 95.62 172 ALA A N 1
ATOM 1354 C CA . ALA A 1 172 ? -2.011 -5.189 7.529 1.00 95.62 172 ALA A CA 1
ATOM 1355 C C . ALA A 1 172 ? -3.172 -6.188 7.644 1.00 95.62 172 ALA A C 1
ATOM 1357 O O . ALA A 1 172 ? -4.318 -5.906 7.275 1.00 95.62 172 ALA A O 1
ATOM 1358 N N . ASP A 1 173 ? -2.864 -7.365 8.187 1.00 96.56 173 ASP A N 1
ATOM 1359 C CA . ASP A 1 173 ? -3.862 -8.372 8.521 1.00 96.56 173 ASP A CA 1
ATOM 1360 C C . ASP A 1 173 ? -4.682 -7.994 9.768 1.00 96.56 173 ASP A C 1
ATOM 1362 O O . ASP A 1 173 ? -4.414 -7.020 10.478 1.00 96.56 173 ASP A O 1
ATOM 1366 N N . PHE A 1 174 ? -5.719 -8.790 10.031 1.00 98.12 174 PHE A N 1
ATOM 1367 C CA . PHE A 1 174 ? -6.614 -8.569 11.161 1.00 98.12 174 PHE A CA 1
ATOM 1368 C C . PHE A 1 174 ? -5.894 -8.616 12.517 1.00 98.12 174 PHE A C 1
ATOM 1370 O O . PHE A 1 174 ? -6.264 -7.859 13.414 1.00 98.12 174 PHE A O 1
ATOM 1377 N N . ASP A 1 175 ? -4.908 -9.501 12.693 1.00 98.31 175 ASP A N 1
ATOM 1378 C CA . ASP A 1 175 ? -4.211 -9.676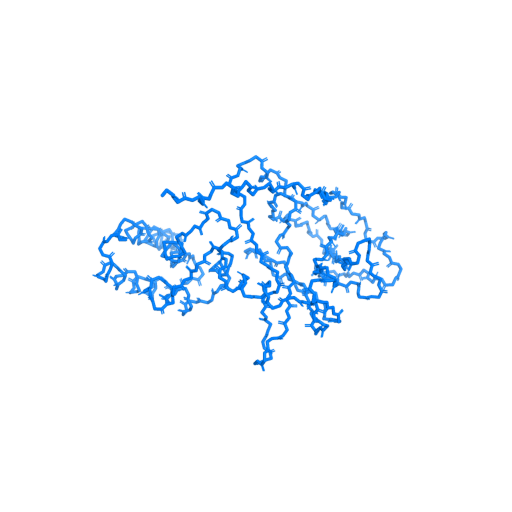 13.973 1.00 98.31 175 ASP A CA 1
ATOM 1379 C C . ASP A 1 175 ? -3.392 -8.429 14.305 1.00 98.31 175 ASP A C 1
ATOM 1381 O O . ASP A 1 175 ? -3.537 -7.859 15.389 1.00 98.31 175 ASP A O 1
ATOM 1385 N N . PHE A 1 176 ? -2.615 -7.938 13.340 1.00 98.00 176 PHE A N 1
ATOM 1386 C CA . PHE A 1 176 ? -1.832 -6.722 13.503 1.00 98.00 176 PHE A CA 1
ATOM 1387 C C . PHE A 1 176 ? -2.724 -5.504 13.778 1.00 98.00 176 PHE A C 1
ATOM 1389 O O . PHE A 1 176 ? -2.503 -4.792 14.760 1.00 98.00 176 PHE A O 1
ATOM 1396 N N . VAL A 1 177 ? -3.779 -5.290 12.978 1.00 98.56 177 VAL A N 1
ATOM 1397 C CA . VAL A 1 177 ? -4.716 -4.170 13.194 1.00 98.56 177 VAL A CA 1
ATOM 1398 C C . VAL A 1 177 ? -5.392 -4.278 14.567 1.00 98.56 177 VAL A C 1
ATOM 1400 O O . VAL A 1 177 ? -5.513 -3.276 15.276 1.00 98.56 177 VAL A O 1
ATOM 1403 N N . SER A 1 178 ? -5.778 -5.485 14.990 1.00 98.69 178 SER A N 1
ATOM 1404 C CA . SER A 1 178 ? -6.384 -5.718 16.307 1.00 98.69 178 SER A CA 1
ATOM 1405 C C . SER A 1 178 ? -5.429 -5.381 17.447 1.00 98.69 178 SER A C 1
ATOM 1407 O O . SER A 1 178 ? -5.830 -4.699 18.390 1.00 98.69 178 SER A O 1
ATOM 1409 N N . LYS A 1 179 ? -4.162 -5.798 17.354 1.00 98.69 179 LYS A N 1
ATOM 1410 C CA . LYS A 1 179 ? -3.124 -5.488 18.349 1.00 98.69 179 LYS A CA 1
ATOM 1411 C C . LYS A 1 179 ? -2.870 -3.989 18.463 1.00 98.69 179 LYS A C 1
ATOM 1413 O O . LYS A 1 179 ? -2.743 -3.480 19.577 1.00 98.69 179 LYS A O 1
ATOM 1418 N N . VAL A 1 180 ? -2.855 -3.265 17.341 1.00 98.56 180 VAL A N 1
ATOM 1419 C CA . VAL A 1 180 ? -2.740 -1.797 17.354 1.00 98.56 180 VAL A CA 1
ATOM 1420 C C . VAL A 1 180 ? -3.973 -1.164 18.004 1.00 98.56 180 VAL A C 1
ATOM 1422 O O . VAL A 1 180 ? -3.833 -0.341 18.908 1.00 98.56 180 VAL A O 1
ATOM 1425 N N . ALA A 1 181 ? -5.186 -1.586 17.632 1.00 98.69 181 ALA A N 1
ATOM 1426 C CA . ALA A 1 181 ? -6.425 -1.073 18.226 1.00 98.69 181 ALA A CA 1
ATOM 1427 C C . ALA A 1 181 ? -6.494 -1.326 19.748 1.00 98.69 181 ALA A C 1
ATOM 1429 O O . ALA A 1 181 ? -6.885 -0.443 20.517 1.00 98.69 181 ALA A O 1
ATOM 1430 N N . LEU A 1 182 ? -6.045 -2.501 20.202 1.00 98.69 182 LEU A N 1
ATOM 1431 C CA . LEU A 1 182 ? -5.960 -2.898 21.613 1.00 98.69 182 LEU A CA 1
ATOM 1432 C C . LEU A 1 182 ? -4.788 -2.250 22.371 1.00 98.69 182 LEU A C 1
ATOM 1434 O O . LEU A 1 182 ? -4.652 -2.467 23.583 1.00 98.69 182 LEU A O 1
ATOM 1438 N N . GLY A 1 183 ? -3.960 -1.448 21.694 1.00 98.00 183 GLY A N 1
ATOM 1439 C CA . GLY A 1 183 ? -2.782 -0.796 22.268 1.00 98.00 183 GLY A CA 1
ATOM 1440 C C . GLY A 1 183 ? -1.691 -1.775 22.709 1.00 98.00 183 GLY A C 1
ATOM 1441 O O . GLY A 1 183 ? -0.880 -1.435 23.562 1.00 98.00 183 GLY A O 1
ATOM 1442 N N . GLU A 1 184 ? -1.699 -3.000 22.182 1.00 98.31 184 GLU A N 1
ATOM 1443 C CA . GLU A 1 184 ? -0.638 -3.996 22.386 1.00 98.31 184 GLU A CA 1
ATOM 1444 C C . GLU A 1 184 ? 0.585 -3.667 21.525 1.00 98.31 184 GLU A C 1
ATOM 1446 O O . GLU A 1 184 ? 1.720 -3.887 21.938 1.00 98.31 184 GLU A O 1
ATOM 1451 N N . ILE A 1 185 ? 0.346 -3.072 20.353 1.00 98.06 185 ILE A N 1
ATOM 1452 C CA . ILE A 1 185 ? 1.367 -2.450 19.512 1.00 98.06 185 ILE A CA 1
ATOM 1453 C C . ILE A 1 185 ? 1.089 -0.949 19.481 1.00 98.06 185 ILE A C 1
ATOM 1455 O O . ILE A 1 185 ? 0.006 -0.515 19.093 1.00 98.06 185 ILE A O 1
ATOM 1459 N N . THR A 1 186 ? 2.076 -0.147 19.880 1.00 97.06 186 THR A N 1
ATOM 1460 C CA . THR A 1 186 ? 2.006 1.315 19.770 1.00 97.06 186 THR A CA 1
ATOM 1461 C C . THR A 1 186 ? 2.854 1.766 18.594 1.00 97.06 186 THR A C 1
ATOM 1463 O O . THR A 1 186 ? 4.070 1.594 18.601 1.00 97.06 186 THR A O 1
ATOM 1466 N N . LEU A 1 187 ? 2.208 2.356 17.591 1.00 96.69 187 LEU A N 1
ATOM 1467 C CA . LEU A 1 187 ? 2.878 2.914 16.422 1.00 96.69 187 LEU A CA 1
ATOM 1468 C C . LEU A 1 187 ? 2.973 4.433 16.549 1.00 96.69 187 LEU A C 1
ATOM 1470 O O . LEU A 1 187 ? 2.026 5.093 16.981 1.00 96.69 187 LEU A O 1
ATOM 1474 N N . LYS A 1 188 ? 4.110 4.988 16.129 1.00 96.75 188 LYS A N 1
ATOM 1475 C CA . LYS A 1 188 ? 4.334 6.431 16.057 1.00 96.75 188 LYS A CA 1
ATOM 1476 C C . LYS A 1 188 ? 4.599 6.825 14.609 1.00 96.75 188 LYS A C 1
ATOM 1478 O O . LYS A 1 188 ? 5.703 6.613 14.104 1.00 96.75 188 LYS A O 1
ATOM 1483 N N . ASN A 1 189 ? 3.592 7.436 13.990 1.00 96.56 189 ASN A N 1
ATOM 1484 C CA . ASN A 1 189 ? 3.688 7.944 12.629 1.00 96.56 189 ASN A CA 1
ATOM 1485 C C . ASN A 1 189 ? 4.469 9.268 12.583 1.00 96.56 189 ASN A C 1
ATOM 1487 O O . ASN A 1 189 ? 4.031 10.313 13.086 1.00 96.56 189 ASN A O 1
ATOM 1491 N N . GLU A 1 190 ? 5.635 9.219 11.951 1.00 96.38 190 GLU A N 1
ATOM 1492 C CA . GLU A 1 190 ? 6.508 10.373 11.719 1.00 96.38 190 GLU A CA 1
ATOM 1493 C C . GLU A 1 190 ? 6.376 10.946 10.306 1.00 96.38 190 GLU A C 1
ATOM 1495 O O . GLU A 1 190 ? 6.912 12.019 10.048 1.00 96.38 190 GLU A O 1
ATOM 1500 N N . MET A 1 191 ? 5.615 10.290 9.427 1.00 94.00 191 MET A N 1
ATOM 1501 C CA . MET A 1 191 ? 5.539 10.642 8.010 1.00 94.00 191 MET A CA 1
ATOM 1502 C C . MET A 1 191 ? 4.575 11.785 7.723 1.00 94.00 191 MET A C 1
ATOM 1504 O O . MET A 1 191 ? 4.873 12.648 6.902 1.00 94.00 191 MET A O 1
ATOM 1508 N N . ASP A 1 192 ? 3.427 11.809 8.395 1.00 93.00 192 ASP A N 1
ATOM 1509 C CA . ASP A 1 192 ? 2.354 12.741 8.054 1.00 93.00 192 ASP A CA 1
ATOM 1510 C C . ASP A 1 192 ? 1.519 13.161 9.272 1.00 93.00 192 ASP A C 1
ATOM 1512 O O . ASP A 1 192 ? 1.925 13.026 10.428 1.00 93.00 192 ASP A O 1
ATOM 1516 N N . HIS A 1 193 ? 0.356 13.741 9.004 1.00 93.25 193 HIS A N 1
ATOM 1517 C CA . HIS A 1 193 ? -0.564 14.286 9.986 1.00 93.25 193 HIS A CA 1
ATOM 1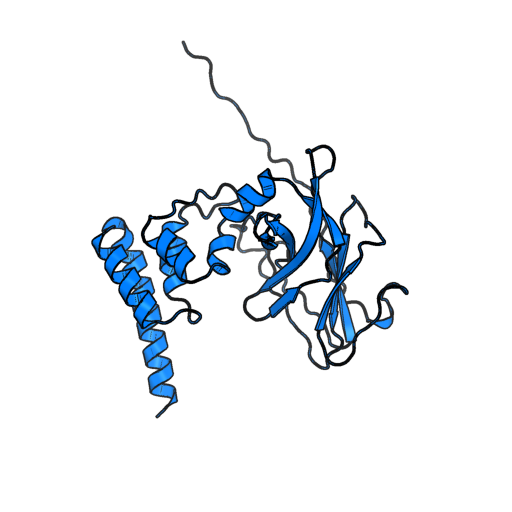518 C C . HIS A 1 193 ? -1.424 13.244 10.717 1.00 93.25 193 HIS A C 1
ATOM 1520 O O . HIS A 1 193 ? -2.031 13.568 11.741 1.00 93.25 193 HIS A O 1
ATOM 1526 N N . VAL A 1 194 ? -1.467 11.996 10.247 1.00 93.75 194 VAL A N 1
ATOM 1527 C CA . VAL A 1 194 ? -2.233 10.901 10.850 1.00 93.75 194 VAL A CA 1
ATOM 1528 C C . VAL A 1 194 ? -1.464 10.365 12.058 1.00 93.75 194 VAL A C 1
ATOM 1530 O O . VAL A 1 194 ? -0.804 9.327 12.014 1.00 93.75 194 VAL A O 1
ATOM 1533 N N . LYS A 1 195 ? -1.505 11.117 13.162 1.00 95.19 195 LYS A N 1
ATOM 1534 C CA . LYS A 1 195 ? -0.734 10.802 14.376 1.00 95.19 195 LYS A CA 1
ATOM 1535 C C . LYS A 1 195 ? -1.348 9.689 15.220 1.00 95.19 195 LYS A C 1
ATOM 1537 O O . LYS A 1 195 ? -0.619 8.954 15.879 1.00 95.19 195 LYS A O 1
ATOM 1542 N N . ASP A 1 196 ? -2.671 9.559 15.206 1.00 96.38 196 ASP A N 1
ATOM 1543 C CA . ASP A 1 196 ? -3.395 8.625 16.068 1.00 96.38 196 ASP A CA 1
ATOM 1544 C C . ASP A 1 196 ? -3.697 7.298 15.364 1.00 96.38 196 ASP A C 1
ATOM 1546 O O . ASP A 1 196 ? -4.824 7.010 14.957 1.00 96.38 196 ASP A O 1
ATOM 1550 N N . LEU A 1 197 ? -2.662 6.471 15.229 1.00 97.69 197 LEU A N 1
ATOM 1551 C CA . LEU A 1 197 ? -2.771 5.180 14.552 1.00 97.69 197 LEU A CA 1
ATOM 1552 C C . LEU A 1 197 ? -3.650 4.168 15.299 1.00 97.69 197 LEU A C 1
ATOM 1554 O O . LEU A 1 197 ? -4.223 3.280 14.669 1.00 97.69 197 LEU A O 1
ATOM 1558 N N . GLN A 1 198 ? -3.841 4.322 16.613 1.00 98.25 198 GLN A N 1
ATOM 1559 C CA . GLN A 1 198 ? -4.803 3.497 17.346 1.00 98.25 198 GLN A CA 1
ATOM 1560 C C . GLN A 1 198 ? -6.236 3.817 16.906 1.00 98.25 198 GLN A C 1
ATOM 1562 O O . GLN A 1 198 ? -7.016 2.900 16.650 1.00 98.25 198 GLN A O 1
ATOM 1567 N N . ALA A 1 199 ? -6.591 5.102 16.792 1.00 97.62 199 ALA A N 1
ATOM 1568 C CA . ALA A 1 199 ? -7.902 5.497 16.283 1.00 97.62 199 ALA A CA 1
ATOM 1569 C C . ALA A 1 199 ? -8.116 5.012 14.840 1.00 97.62 199 ALA A C 1
ATOM 1571 O O . ALA A 1 199 ? -9.175 4.458 14.542 1.00 97.62 199 ALA A O 1
ATOM 1572 N N . SER A 1 200 ? -7.105 5.135 13.973 1.00 97.62 200 SER A N 1
ATOM 1573 C CA . SER A 1 200 ? -7.161 4.597 12.606 1.00 97.62 200 SER A CA 1
ATOM 1574 C C . SER A 1 200 ? -7.400 3.086 12.595 1.00 97.62 200 SER A C 1
ATOM 1576 O O . SER A 1 200 ? -8.296 2.620 11.895 1.00 97.62 200 SER A O 1
ATOM 1578 N N . ALA A 1 201 ? -6.683 2.320 13.423 1.00 98.50 201 ALA A N 1
ATOM 1579 C CA . ALA A 1 201 ? -6.874 0.874 13.529 1.00 98.50 201 ALA A CA 1
ATOM 1580 C C . ALA A 1 201 ? -8.304 0.502 13.962 1.00 98.50 201 ALA A C 1
ATOM 1582 O O . ALA A 1 201 ? -8.897 -0.414 13.398 1.00 98.50 201 ALA A O 1
ATOM 1583 N N . ILE A 1 202 ? -8.898 1.250 14.901 1.00 98.62 202 ILE A N 1
ATOM 1584 C CA . ILE A 1 202 ? -10.295 1.060 15.331 1.00 98.62 202 ILE A CA 1
ATOM 1585 C C . ILE A 1 202 ? -11.263 1.225 14.151 1.00 98.62 202 ILE A C 1
ATOM 1587 O O . ILE A 1 202 ? -12.139 0.381 13.968 1.00 98.62 202 ILE A O 1
ATOM 1591 N N . TYR A 1 203 ? -11.088 2.263 13.328 1.00 98.19 203 TYR A N 1
ATOM 1592 C CA . TYR A 1 203 ? -11.921 2.464 12.139 1.00 98.19 203 TYR A CA 1
ATOM 1593 C C . TYR A 1 203 ? -11.701 1.392 11.073 1.00 98.19 203 TYR A C 1
ATOM 1595 O O . TYR A 1 203 ? -12.663 0.951 10.445 1.00 98.19 203 TYR A O 1
ATOM 1603 N N . ILE A 1 204 ? -10.457 0.950 10.890 1.00 97.69 204 ILE A N 1
ATOM 1604 C CA . ILE A 1 204 ? -10.099 -0.083 9.914 1.00 97.69 204 ILE A CA 1
ATOM 1605 C C . ILE A 1 204 ? -10.706 -1.444 10.295 1.00 97.69 204 ILE A C 1
ATOM 1607 O O . ILE A 1 204 ? -11.108 -2.199 9.413 1.00 97.69 204 ILE A O 1
ATOM 1611 N N . LEU A 1 205 ? -10.895 -1.746 11.587 1.00 98.50 205 LEU A N 1
ATOM 1612 C CA . LEU A 1 205 ? -11.621 -2.953 12.018 1.00 98.50 205 LEU A CA 1
ATOM 1613 C C . LEU A 1 205 ? -13.066 -3.021 11.493 1.00 98.50 205 LEU A C 1
ATOM 1615 O O . LEU A 1 205 ? -13.633 -4.114 11.430 1.00 98.50 205 LEU A O 1
ATOM 1619 N N . ALA A 1 206 ? -13.666 -1.887 11.117 1.00 98.00 206 ALA A N 1
ATOM 1620 C CA . ALA A 1 206 ? -15.000 -1.837 10.523 1.00 98.00 206 ALA A CA 1
ATOM 1621 C C . ALA A 1 206 ? -15.022 -2.049 9.002 1.00 98.00 206 ALA A C 1
ATOM 1623 O O . ALA A 1 206 ? -16.102 -2.037 8.407 1.00 98.00 206 ALA A O 1
ATOM 1624 N N . GLU A 1 207 ? -13.868 -2.222 8.355 1.00 96.06 207 GLU A N 1
ATOM 1625 C CA . GLU A 1 207 ? -13.817 -2.449 6.915 1.00 96.06 207 GLU A CA 1
ATOM 1626 C C . GLU A 1 207 ? -14.397 -3.822 6.524 1.00 96.06 207 GLU A C 1
ATOM 1628 O O . GLU A 1 207 ? -14.201 -4.810 7.237 1.00 96.06 207 GLU A O 1
ATOM 1633 N N . PRO A 1 208 ? -15.046 -3.934 5.346 1.00 94.25 208 PRO A N 1
ATOM 1634 C CA . PRO A 1 208 ? -15.659 -5.186 4.887 1.00 94.25 208 PRO A CA 1
ATOM 1635 C C . PRO A 1 208 ? -14.691 -6.363 4.713 1.00 94.25 208 PRO A C 1
ATOM 1637 O O . PRO A 1 208 ? -15.134 -7.505 4.631 1.00 94.25 208 PRO A O 1
ATOM 1640 N N . ARG A 1 209 ? -13.379 -6.099 4.636 1.00 94.56 209 ARG A N 1
ATOM 1641 C CA . ARG A 1 209 ? -12.349 -7.135 4.480 1.00 94.56 209 ARG A CA 1
ATOM 1642 C C . ARG A 1 209 ? -12.153 -8.001 5.726 1.00 94.56 209 ARG A C 1
ATOM 1644 O O . ARG A 1 209 ? -11.527 -9.053 5.634 1.00 94.56 209 ARG A O 1
ATOM 1651 N N . PHE A 1 210 ? -12.665 -7.580 6.882 1.00 97.19 210 PHE A N 1
ATOM 1652 C CA . PHE A 1 210 ? -12.544 -8.327 8.129 1.00 97.19 210 PHE A CA 1
ATOM 1653 C C . PHE A 1 210 ? -13.853 -8.992 8.547 1.00 97.19 210 PHE A C 1
ATOM 1655 O O . PHE A 1 210 ? -14.951 -8.501 8.284 1.00 97.19 210 PHE A O 1
ATOM 1662 N N . ASP A 1 211 ? -13.731 -10.131 9.237 1.00 97.75 211 ASP A N 1
ATOM 1663 C CA . ASP A 1 211 ? -14.885 -10.822 9.805 1.00 97.75 211 ASP A CA 1
ATOM 1664 C C . ASP A 1 211 ? -15.566 -9.931 10.848 1.00 97.75 211 ASP A C 1
ATOM 1666 O O . ASP A 1 211 ? -15.010 -9.624 11.904 1.00 97.75 211 ASP A O 1
ATOM 1670 N N . SER A 1 212 ? -16.808 -9.548 10.563 1.00 97.94 212 SER A N 1
ATOM 1671 C CA . SER A 1 212 ? -17.549 -8.606 11.394 1.00 97.94 212 SER A CA 1
ATOM 1672 C C . SER A 1 212 ? -17.721 -9.076 12.841 1.00 97.94 212 SER A C 1
ATOM 1674 O O . SER A 1 212 ? -17.728 -8.244 13.746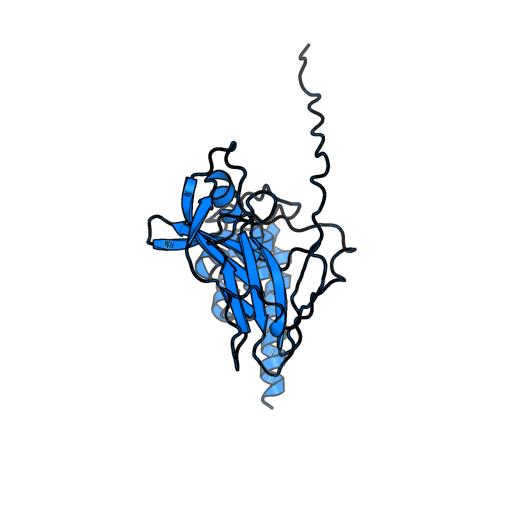 1.00 97.94 212 SER A O 1
ATOM 1676 N N . LYS A 1 213 ? -17.867 -10.386 13.097 1.00 97.94 213 LYS A N 1
ATOM 1677 C CA . LYS A 1 213 ? -18.042 -10.899 14.467 1.00 97.94 213 LYS A CA 1
ATOM 1678 C C . LYS A 1 213 ? -16.743 -10.757 15.256 1.00 97.94 213 LYS A C 1
ATOM 1680 O O . LYS A 1 213 ? -16.783 -10.283 16.391 1.00 97.94 213 LYS A O 1
ATOM 1685 N N . LYS A 1 214 ? -15.605 -11.116 14.654 1.00 98.50 214 LYS A N 1
ATOM 1686 C CA . LYS A 1 214 ? -14.276 -10.924 15.251 1.00 98.50 214 LYS A CA 1
ATOM 1687 C C . LYS A 1 214 ? -13.989 -9.442 15.490 1.00 98.50 214 LYS A C 1
ATOM 1689 O O . LYS A 1 214 ? -13.598 -9.083 16.600 1.00 98.50 214 LYS A O 1
ATOM 1694 N N . SER A 1 215 ? -14.263 -8.578 14.512 1.00 98.56 215 SER A N 1
ATOM 1695 C CA . SER A 1 215 ? -14.102 -7.127 14.665 1.00 98.56 215 SER A CA 1
ATOM 1696 C C . SER A 1 215 ? -14.928 -6.574 15.826 1.00 98.56 215 SER A C 1
ATOM 1698 O O . SER A 1 215 ? -14.388 -5.864 16.668 1.00 98.56 215 SER A O 1
ATOM 1700 N N . LEU A 1 216 ? -16.210 -6.942 15.942 1.00 98.56 216 LEU A N 1
ATOM 1701 C CA . LEU A 1 216 ? -17.072 -6.499 17.047 1.00 98.56 216 LEU A CA 1
ATOM 1702 C C . LEU A 1 216 ? -16.559 -6.960 18.421 1.00 98.56 216 LEU A C 1
ATOM 1704 O O . LEU A 1 216 ? -16.657 -6.210 19.392 1.00 98.56 216 LEU A O 1
ATOM 1708 N N . GLN A 1 217 ? -15.981 -8.162 18.518 1.00 98.62 217 GLN A N 1
ATOM 1709 C CA . GLN A 1 217 ? -15.362 -8.636 19.761 1.00 98.62 217 GLN A CA 1
ATOM 1710 C C . GLN A 1 217 ? -14.140 -7.797 20.150 1.00 98.62 217 GLN A C 1
ATOM 1712 O O . GLN A 1 217 ? -13.991 -7.447 21.321 1.00 98.62 217 GLN A O 1
ATOM 1717 N N . VAL A 1 218 ? -13.281 -7.455 19.186 1.00 98.75 218 VAL A N 1
ATOM 1718 C CA . VAL A 1 218 ? -12.121 -6.586 19.431 1.00 98.75 218 VAL A CA 1
ATOM 1719 C C . VAL A 1 218 ? -12.581 -5.179 19.805 1.00 98.75 218 VAL A C 1
ATOM 1721 O O . VAL A 1 218 ? -12.144 -4.655 20.824 1.00 98.75 218 VAL A O 1
ATOM 1724 N N . LEU A 1 219 ? -13.525 -4.597 19.060 1.00 98.69 219 LEU A N 1
ATOM 1725 C CA . LEU A 1 219 ? -14.086 -3.271 19.337 1.00 98.69 219 LEU A CA 1
ATOM 1726 C C . LEU A 1 219 ? -14.706 -3.181 20.738 1.00 98.69 219 LEU A C 1
ATOM 1728 O O . LEU A 1 219 ? -14.483 -2.192 21.436 1.00 98.69 219 LEU A O 1
ATOM 1732 N N . LYS A 1 220 ? -15.413 -4.226 21.190 1.00 98.56 220 LYS A N 1
ATOM 1733 C CA . LYS A 1 220 ? -15.924 -4.312 22.566 1.00 98.56 220 LYS A CA 1
ATOM 1734 C C . LYS A 1 220 ? -14.786 -4.221 23.590 1.00 98.56 220 LYS A C 1
ATOM 1736 O O . LYS A 1 220 ? -14.837 -3.368 24.472 1.00 98.56 220 LYS A O 1
ATOM 1741 N N . LYS A 1 221 ? -13.735 -5.034 23.430 1.00 98.69 221 LYS A N 1
ATOM 1742 C CA . LYS A 1 221 ? -12.553 -5.016 24.313 1.00 98.69 221 LYS A CA 1
ATOM 1743 C C . LYS A 1 221 ? -11.841 -3.661 24.300 1.00 98.69 221 LYS A C 1
ATOM 1745 O O . LYS A 1 221 ? -11.391 -3.192 25.341 1.00 98.69 221 LYS A O 1
ATOM 1750 N N . VAL A 1 222 ? -11.748 -3.013 23.137 1.00 98.50 222 VAL A N 1
ATOM 1751 C CA . VAL A 1 222 ? -11.185 -1.660 23.017 1.00 98.50 222 VAL A CA 1
ATOM 1752 C C . VAL A 1 222 ? -12.025 -0.654 23.803 1.00 98.50 222 VAL A C 1
ATOM 1754 O O . VAL A 1 222 ? -11.456 0.151 24.535 1.00 98.50 222 VAL A O 1
ATOM 1757 N N . GLY A 1 223 ? -13.356 -0.708 23.693 1.00 98.25 223 GLY A N 1
ATOM 1758 C CA . GLY A 1 223 ? -14.260 0.178 24.433 1.00 98.25 223 GLY A CA 1
ATOM 1759 C C . GLY A 1 223 ? -14.156 0.015 25.951 1.00 98.25 223 GLY A C 1
ATOM 1760 O O . GLY A 1 223 ? -14.177 1.009 26.672 1.00 98.25 223 GLY A O 1
ATOM 1761 N N . GLU A 1 224 ? -13.978 -1.220 26.425 1.00 98.06 224 GLU A N 1
ATOM 1762 C CA . GLU A 1 224 ? -13.753 -1.537 27.842 1.00 98.06 224 GLU A CA 1
ATOM 1763 C C . GLU A 1 224 ? -12.385 -1.033 28.333 1.00 98.06 224 GLU A C 1
ATOM 1765 O O . GLU A 1 224 ? -12.291 -0.401 29.384 1.00 98.06 224 GLU A O 1
ATOM 1770 N N . LYS A 1 225 ? -11.317 -1.281 27.561 1.00 98.31 225 LYS A N 1
ATOM 1771 C CA . LYS A 1 225 ? -9.934 -0.948 27.942 1.00 98.31 225 LYS A CA 1
ATOM 1772 C C . LYS A 1 225 ? -9.609 0.540 27.796 1.00 98.31 225 LYS A C 1
ATOM 1774 O O . LYS A 1 225 ? -8.815 1.075 28.567 1.00 98.31 225 LYS A O 1
ATOM 1779 N N . PHE A 1 226 ? -10.204 1.220 26.818 1.00 97.88 226 PHE A N 1
ATOM 1780 C CA . PHE A 1 226 ? -9.914 2.616 26.496 1.00 97.88 226 PHE A CA 1
ATOM 1781 C C . PHE A 1 226 ? -11.198 3.454 26.412 1.00 97.88 226 PHE A C 1
ATOM 1783 O O . PHE A 1 226 ? -11.634 3.802 25.313 1.00 97.88 226 PHE A O 1
ATOM 1790 N N . PRO A 1 227 ? -11.770 3.893 27.550 1.00 96.38 227 PRO A N 1
ATOM 1791 C CA . PRO A 1 227 ? -13.001 4.693 27.560 1.00 96.38 227 PRO A CA 1
ATOM 1792 C C . PRO A 1 227 ? -12.927 5.973 26.710 1.00 96.38 227 PRO A C 1
ATOM 1794 O O . PRO A 1 227 ? -13.907 6.377 26.090 1.00 96.38 227 PRO A O 1
ATOM 1797 N N . LYS A 1 228 ? -11.736 6.579 26.584 1.00 97.06 228 LYS A N 1
ATOM 1798 C CA . LYS A 1 228 ? -11.494 7.748 25.714 1.00 97.06 228 LYS A CA 1
ATOM 1799 C C . LYS A 1 228 ? -11.691 7.459 24.214 1.00 97.06 228 LYS A C 1
ATOM 1801 O O . LYS A 1 228 ? -11.784 8.392 23.425 1.00 97.06 228 LYS A O 1
ATOM 1806 N N . ARG A 1 229 ? -11.752 6.185 23.809 1.00 97.44 229 ARG A N 1
ATOM 1807 C CA . ARG A 1 229 ? -11.994 5.726 22.430 1.00 97.44 229 ARG A CA 1
ATOM 1808 C C . ARG A 1 229 ? -13.458 5.394 22.150 1.00 97.44 229 ARG A C 1
ATOM 1810 O O . ARG A 1 229 ? -13.759 4.944 21.047 1.00 97.44 229 ARG A O 1
ATOM 1817 N N . HIS A 1 230 ? -14.359 5.626 23.108 1.00 96.31 230 HIS A N 1
ATOM 1818 C CA . HIS A 1 230 ? -15.770 5.254 23.004 1.00 96.31 230 HIS A CA 1
ATOM 1819 C C . HIS A 1 230 ? -16.422 5.713 21.692 1.00 96.31 230 HIS A C 1
ATOM 1821 O O . HIS A 1 230 ? -17.102 4.921 21.046 1.00 96.31 230 HIS A O 1
ATOM 1827 N N . GLU A 1 231 ? -16.181 6.953 21.253 1.00 97.31 231 GLU A N 1
ATOM 1828 C CA . GLU A 1 231 ? -16.798 7.457 20.021 1.00 97.31 231 GLU A CA 1
ATOM 1829 C C . GLU A 1 231 ? -16.293 6.725 18.768 1.00 97.31 231 GLU A C 1
ATOM 1831 O O . GLU A 1 231 ? -17.098 6.259 17.967 1.00 97.31 231 GLU A O 1
ATOM 1836 N N . ALA A 1 232 ? -14.979 6.518 18.632 1.00 97.81 232 ALA A N 1
ATOM 1837 C CA . ALA A 1 232 ? -14.418 5.760 17.510 1.00 97.81 232 ALA A CA 1
ATOM 1838 C C . ALA A 1 232 ? -14.938 4.308 17.483 1.00 97.81 232 ALA A C 1
ATOM 1840 O O . ALA A 1 232 ? -15.284 3.784 16.421 1.00 97.81 232 ALA A O 1
ATOM 1841 N N . VAL A 1 233 ? -15.054 3.673 18.656 1.00 98.50 233 VAL A N 1
ATOM 1842 C CA . VAL A 1 233 ? -15.617 2.320 18.810 1.00 98.50 233 VAL A CA 1
ATOM 1843 C C . VAL A 1 233 ? -17.092 2.286 18.407 1.00 98.50 233 VAL A C 1
ATOM 1845 O O . VAL A 1 233 ? -17.506 1.394 17.660 1.00 98.50 233 VAL A O 1
ATOM 1848 N N . LYS A 1 234 ? -17.885 3.264 18.859 1.00 98.25 234 LYS A N 1
ATOM 1849 C CA . LYS A 1 234 ? -19.309 3.392 18.532 1.00 98.25 234 LYS A CA 1
ATOM 1850 C C . LYS A 1 234 ? -19.518 3.551 17.028 1.00 98.25 234 LYS A C 1
ATOM 1852 O O . LYS A 1 234 ? -20.283 2.787 16.445 1.00 98.25 234 LYS A O 1
ATOM 1857 N N . GLN A 1 235 ? -18.804 4.478 16.391 1.00 98.19 235 GLN A N 1
ATOM 1858 C CA . GLN A 1 235 ? -18.893 4.718 14.946 1.00 98.19 235 GLN A CA 1
ATOM 1859 C C . GLN A 1 235 ? -18.511 3.473 14.134 1.00 98.19 235 GLN A C 1
ATOM 1861 O O . GLN A 1 235 ? -19.218 3.083 13.206 1.00 98.19 235 GLN A O 1
ATOM 1866 N N . SER A 1 236 ? -17.430 2.797 14.522 1.00 98.25 236 SER A N 1
ATOM 1867 C CA . SER A 1 236 ? -16.970 1.568 13.863 1.00 98.25 236 SER A CA 1
ATOM 1868 C C . SER A 1 236 ? -17.981 0.425 14.013 1.00 98.25 236 SER A C 1
ATOM 1870 O O . SER A 1 236 ? -18.286 -0.277 13.050 1.00 98.25 236 SER A O 1
ATOM 1872 N N . THR A 1 237 ? -18.581 0.288 15.197 1.00 98.44 237 THR A N 1
ATOM 1873 C CA . THR A 1 237 ? -19.648 -0.689 15.466 1.00 98.44 237 THR A CA 1
ATOM 1874 C C . THR A 1 237 ? -20.884 -0.426 14.605 1.00 98.44 237 THR A C 1
ATOM 1876 O O . THR A 1 237 ? -21.423 -1.360 14.008 1.00 98.44 237 THR A O 1
ATOM 1879 N N . LEU A 1 238 ? -21.315 0.837 14.497 1.00 98.06 238 LEU A N 1
ATOM 1880 C CA . LEU A 1 238 ? -22.455 1.230 13.663 1.00 98.06 238 LEU A CA 1
ATOM 1881 C C . LEU A 1 238 ? -22.210 0.902 12.187 1.00 98.06 238 LEU A C 1
ATOM 1883 O O . LEU A 1 238 ? -23.063 0.273 11.562 1.00 98.06 238 LEU A O 1
ATOM 1887 N N . ARG A 1 239 ? -21.022 1.220 11.654 1.00 97.56 239 ARG A N 1
ATOM 1888 C CA . ARG A 1 239 ? -20.641 0.887 10.269 1.00 97.56 239 ARG A CA 1
ATOM 1889 C C . ARG A 1 239 ? -20.763 -0.609 9.974 1.00 97.56 239 ARG A C 1
ATOM 1891 O O . ARG A 1 239 ? -21.329 -0.987 8.948 1.00 97.56 239 ARG A O 1
ATOM 1898 N N . ILE A 1 240 ? -20.288 -1.463 10.885 1.00 97.75 240 ILE A N 1
ATOM 1899 C CA . ILE A 1 240 ? -20.411 -2.922 10.743 1.00 97.75 240 ILE A CA 1
ATOM 1900 C C . ILE A 1 240 ? -21.889 -3.341 10.709 1.00 97.75 240 ILE A C 1
ATOM 1902 O O . ILE A 1 240 ? -22.300 -4.111 9.839 1.00 97.75 240 ILE A O 1
ATOM 1906 N N . GLN A 1 241 ? -22.703 -2.826 11.632 1.00 96.69 241 GLN A N 1
ATOM 1907 C CA . GLN A 1 241 ? -24.126 -3.168 11.717 1.00 96.69 241 GLN A CA 1
ATOM 1908 C C . GLN A 1 241 ? -24.907 -2.717 10.475 1.00 96.69 241 GLN A C 1
ATOM 1910 O O . GLN A 1 241 ? -25.765 -3.449 9.979 1.00 96.69 241 GLN A O 1
ATOM 1915 N N . GLU A 1 242 ? -24.612 -1.530 9.947 1.00 95.81 242 GLU A N 1
ATOM 1916 C CA . GLU A 1 242 ? -25.213 -1.018 8.714 1.00 95.81 242 GLU A CA 1
ATOM 1917 C C . GLU A 1 242 ? -24.849 -1.876 7.499 1.00 95.81 242 GLU A C 1
ATOM 1919 O O . GLU A 1 242 ? -25.729 -2.216 6.702 1.00 95.81 242 GLU A O 1
ATOM 1924 N N . ALA A 1 243 ? -23.585 -2.291 7.379 1.00 93.69 243 ALA A N 1
ATOM 1925 C CA . ALA A 1 243 ? -23.147 -3.194 6.318 1.00 93.69 243 ALA A CA 1
ATOM 1926 C C . ALA A 1 243 ? -23.876 -4.551 6.388 1.00 93.69 243 ALA A C 1
ATOM 1928 O O . ALA A 1 243 ? -24.389 -5.036 5.378 1.00 93.69 243 ALA A O 1
ATOM 1929 N N . GLN A 1 244 ? -24.014 -5.131 7.585 1.00 93.25 244 GLN A N 1
ATOM 1930 C CA . GLN A 1 244 ? -24.740 -6.391 7.793 1.00 93.25 244 GLN A CA 1
ATOM 1931 C C . GLN A 1 244 ? -26.233 -6.288 7.447 1.00 93.25 244 GLN A C 1
ATOM 1933 O O . GLN A 1 244 ? -26.801 -7.216 6.858 1.00 93.25 244 GLN A O 1
ATOM 1938 N N . LYS A 1 245 ? -26.874 -5.157 7.772 1.00 93.00 245 LYS A N 1
ATOM 1939 C CA . LYS A 1 245 ? -28.272 -4.891 7.397 1.00 93.00 245 LYS A CA 1
ATOM 1940 C C . LYS A 1 245 ? -28.445 -4.845 5.879 1.00 93.00 245 LYS A C 1
ATOM 1942 O O . LYS A 1 245 ? -29.330 -5.528 5.373 1.00 93.00 245 LYS A O 1
ATOM 1947 N N . LYS A 1 246 ? -27.572 -4.125 5.160 1.00 90.31 246 LYS A N 1
ATOM 1948 C CA . LYS A 1 246 ? -27.610 -4.025 3.686 1.00 90.31 246 LYS A CA 1
ATOM 1949 C C . LYS A 1 246 ? -27.478 -5.391 3.004 1.00 90.31 246 LYS A C 1
ATOM 1951 O O . LYS A 1 246 ? -28.217 -5.690 2.069 1.00 90.31 246 LYS A O 1
ATOM 1956 N N . VAL A 1 247 ? -26.584 -6.248 3.502 1.00 88.50 247 VAL A N 1
ATOM 1957 C CA . VAL A 1 247 ? -26.421 -7.619 2.983 1.00 88.50 247 VAL A CA 1
ATOM 1958 C C . VAL A 1 247 ? -27.660 -8.476 3.256 1.00 88.50 247 VAL A C 1
ATOM 1960 O O . VAL A 1 247 ? -28.043 -9.291 2.421 1.00 88.50 247 VAL A O 1
ATOM 1963 N N . SER A 1 248 ? -28.307 -8.294 4.409 1.00 87.00 248 SER A N 1
ATOM 1964 C CA . SER A 1 248 ? -29.509 -9.053 4.780 1.00 87.00 248 SER A CA 1
ATOM 1965 C C . SER A 1 248 ? -30.743 -8.632 3.977 1.00 87.00 248 SER A C 1
ATOM 1967 O O . SER A 1 248 ? -31.574 -9.478 3.657 1.00 87.00 248 SER A O 1
ATOM 1969 N N . SER A 1 249 ? -30.866 -7.347 3.629 1.00 86.62 249 SER A N 1
ATOM 1970 C CA . SER A 1 249 ? -31.960 -6.840 2.789 1.00 86.62 249 SER A CA 1
ATOM 1971 C C . SER A 1 249 ? -31.821 -7.228 1.319 1.00 86.62 249 SER A C 1
ATOM 1973 O O . SER A 1 249 ? -32.833 -7.428 0.670 1.00 86.62 249 SER A O 1
ATOM 1975 N N . ALA A 1 250 ? -30.597 -7.373 0.799 1.00 84.56 250 ALA A N 1
ATOM 1976 C CA . ALA A 1 250 ? -30.361 -7.763 -0.596 1.00 84.56 250 ALA A CA 1
ATOM 1977 C C . ALA A 1 250 ? -30.645 -9.252 -0.891 1.00 84.56 250 ALA A C 1
ATOM 1979 O O . ALA A 1 250 ? -30.609 -9.667 -2.043 1.00 84.56 250 ALA A O 1
ATOM 1980 N N . LYS A 1 251 ? -30.874 -10.067 0.147 1.00 77.75 251 LYS A N 1
ATOM 1981 C CA . LYS A 1 251 ? -31.164 -11.508 0.040 1.00 77.75 251 LYS A CA 1
ATOM 1982 C C . LYS A 1 251 ? -32.658 -11.847 0.135 1.00 77.75 251 LYS A C 1
ATOM 1984 O O . LYS A 1 251 ? -32.992 -13.029 0.130 1.00 77.75 251 LYS A O 1
ATOM 1989 N N . LYS A 1 252 ? -33.520 -10.844 0.302 1.00 64.81 252 LYS A N 1
ATOM 1990 C CA . LYS A 1 252 ? -34.981 -10.980 0.299 1.00 64.81 252 LYS A CA 1
ATOM 1991 C C . LYS A 1 252 ? -35.524 -10.551 -1.052 1.00 64.81 252 LYS A C 1
ATOM 1993 O O . LYS A 1 252 ? -36.513 -11.179 -1.474 1.00 64.81 252 LYS A O 1
#

Foldseek 3Di:
DDDDDDPPPPPPDPDDPAQPLDFAFLVPPDPVDDADAQAWAKAWAPVDQDPPSWIKIKGHARHQAKDWAFDFPRRSQKFKWFQDPVRDIATQAADADDPDPPGRPDTRMHHHRTMGIDTHDADDVVVVWDKGWMWIWRDDPVDTHIYDIDIGTGDPVRRVLNCAALVVLLPDDPVVLLCLLLVVDPGAHPRYDPGNSNLVSLLSLLDPVDDLVVSLVSLVSSCVNPVVCVVSSVVSNVSNVVVVVVVVVVVD